Protein AF-A0A357HYA2-F1 (afdb_monomer)

Secondary structure (DSSP, 8-state):
--HHHHHHHHHHHHHHHHTTHHHHHHHHHH-TTTTTTHHHHHHHHHHHHHHHHHHTTSTT-----GGGHHHHHHHHHHHHHHHHTT-HHHHHHHHHHHHHHHHHHHH-HHHHHHHHHHHHHHHHT-TTHHHHHHHHT--TTT--HHHHHHHHHHHHHHHHHHHHHS-----HHHHHHHHHHHHHHHHHHHHHHHHHHS--------PPP-----

pLDDT: mean 84.56, std 14.24, range [42.16, 97.62]

Mean predicted aligned error: 8.67 Å

Radius of gyration: 22.54 Å; Cα contacts (8 Å, |Δi|>4): 196; chains: 1; bounding box: 52×61×76 Å

Nearest PDB structures (foldseek):
  7aue-assembly1_R  TM=2.824E-01  e=5.077E+00  Homo sapiens

Solvent-accessible surface area (backbone atoms only — not comparable to full-atom values): 11661 Å² total; per-residue (Å²): 127,62,70,67,59,51,53,52,47,43,55,58,22,37,44,60,31,57,74,41,46,69,59,49,53,50,40,33,73,74,33,89,70,29,46,66,27,61,55,30,43,49,50,25,67,58,46,46,61,55,51,47,63,61,55,66,70,46,92,74,61,65,56,70,33,71,77,38,50,76,52,30,53,56,22,53,53,50,26,56,52,21,59,76,69,65,38,62,53,55,26,42,55,22,11,50,46,27,26,51,28,39,45,17,28,60,39,14,48,56,51,34,60,58,44,41,34,44,55,48,28,40,59,64,30,41,57,62,49,38,52,51,46,38,60,74,68,68,40,101,82,77,61,61,30,63,57,54,48,50,51,52,45,50,53,29,50,51,50,38,49,44,52,69,74,46,81,76,86,57,57,52,66,57,54,53,49,54,50,52,52,52,51,51,51,52,50,52,53,52,53,53,53,59,54,65,69,66,58,77,81,83,77,78,81,77,71,82,73,83,83,75,91,126

Sequence (214 aa):
MPRYLRFTLLFIGFIPFGAKLPYMYRAWRDSPQDRFDWIFVTLFAILFPLVWIKTRKREEVATVDYTVLIVLIPSLLVYAAAMHMAINALQIICGICTAFSVFWLIYGGQNAYRVLPTFGLLFLGVTSTTYWVNYYVGDPGMMSGHIIKFAAALILLAWQTINILWEKKVQTRSLLYSGAVLLAMLYIWQSEESSSEQGAPMVLSLTPGKVGTY

Foldseek 3Di:
DDPVVLVVLLVVLLVLLVVCVVVLVCCLVPPPQLVCLVVLVVLLVVVVVVLCVLLVPPPQFDAQDCVLCVQQVVLVVQLVVCVVVVPSLSSNVSSLSSSLSSNCRRGNQQSSQLCVLSSVSSNLSRPCPQVVQVVVVPDPPPDRSVVVSVVSNVVSVVVNVCVSVPVDGDDSVNVVVVVVVVVVVVVVVVVVVVVVVPDDDPPPPPDPPPPDDD

Structure (mmCIF, N/CA/C/O backbone):
data_AF-A0A357HYA2-F1
#
_entry.id   AF-A0A357HYA2-F1
#
loop_
_atom_site.group_PDB
_atom_site.id
_atom_site.type_symbol
_atom_site.label_atom_id
_atom_site.label_alt_id
_atom_site.label_comp_id
_atom_site.label_asym_id
_atom_site.label_entity_id
_atom_site.label_seq_id
_atom_site.pdbx_PDB_ins_code
_atom_site.Cartn_x
_atom_site.Cartn_y
_atom_site.Cartn_z
_atom_site.occupancy
_atom_site.B_iso_or_equiv
_atom_site.auth_seq_id
_atom_site.auth_comp_id
_atom_site.auth_asym_id
_atom_site.auth_atom_id
_atom_site.pdbx_PDB_model_num
ATOM 1 N N . MET A 1 1 ? -21.738 -2.992 13.003 1.00 77.00 1 MET A N 1
ATOM 2 C CA . MET A 1 1 ? -21.651 -3.915 11.847 1.00 77.00 1 MET A CA 1
ATOM 3 C C . MET A 1 1 ? -21.326 -5.325 12.337 1.00 77.00 1 MET A C 1
ATOM 5 O O . MET A 1 1 ? -20.385 -5.448 13.120 1.00 77.00 1 MET A O 1
ATOM 9 N N . PRO A 1 2 ? -22.074 -6.364 11.920 1.00 83.94 2 PRO A N 1
ATOM 10 C CA . PRO A 1 2 ? -21.793 -7.756 12.286 1.00 83.94 2 PRO A CA 1
ATOM 11 C C . PRO A 1 2 ? -20.390 -8.212 11.858 1.00 83.94 2 PRO A C 1
ATOM 13 O O . PRO A 1 2 ? -19.880 -7.763 10.833 1.00 83.94 2 PRO A O 1
ATOM 16 N N . ARG A 1 3 ? -19.764 -9.125 12.618 1.00 82.69 3 ARG A N 1
ATOM 17 C CA . ARG A 1 3 ? -18.385 -9.586 12.348 1.00 82.69 3 ARG A CA 1
ATOM 18 C C . ARG A 1 3 ? -18.233 -10.231 10.969 1.00 82.69 3 ARG A C 1
ATOM 20 O O . ARG A 1 3 ? -17.279 -9.904 10.278 1.00 82.69 3 ARG A O 1
ATOM 27 N N . TYR A 1 4 ? -19.164 -11.094 10.561 1.00 87.25 4 TYR A N 1
ATOM 28 C CA . TYR A 1 4 ? -19.102 -11.768 9.258 1.00 87.25 4 TYR A CA 1
ATOM 29 C C . TYR A 1 4 ? -19.085 -10.760 8.099 1.00 87.25 4 TYR A C 1
ATOM 31 O O . TYR A 1 4 ? -18.254 -10.872 7.208 1.00 87.25 4 TYR A O 1
ATOM 39 N N . LEU A 1 5 ? -19.908 -9.708 8.174 1.00 87.81 5 LEU A N 1
ATOM 40 C CA . LEU A 1 5 ? -19.993 -8.686 7.134 1.00 87.81 5 LEU A CA 1
ATOM 41 C C . LEU A 1 5 ? -18.684 -7.895 7.000 1.00 87.81 5 LEU A C 1
ATOM 43 O O . LEU A 1 5 ? -18.271 -7.568 5.893 1.00 87.81 5 LEU A O 1
ATOM 47 N N . ARG A 1 6 ? -17.990 -7.647 8.119 1.00 88.31 6 ARG A N 1
ATOM 48 C CA . ARG A 1 6 ? -16.651 -7.035 8.116 1.00 88.31 6 ARG A CA 1
ATOM 49 C C . ARG A 1 6 ? -15.638 -7.894 7.358 1.00 88.31 6 ARG A C 1
ATOM 51 O O . ARG A 1 6 ? -14.873 -7.369 6.560 1.00 88.31 6 ARG A O 1
ATOM 58 N N . PHE A 1 7 ? -15.649 -9.206 7.582 1.00 88.50 7 PHE A N 1
ATOM 59 C CA . PHE A 1 7 ? -14.771 -10.133 6.867 1.00 88.50 7 PHE A CA 1
ATOM 60 C C . PHE A 1 7 ? -15.089 -10.201 5.378 1.00 88.50 7 PHE A C 1
ATOM 62 O O . PHE A 1 7 ? -14.173 -10.137 4.562 1.00 88.50 7 PHE A O 1
ATOM 69 N N . THR A 1 8 ? -16.374 -10.279 5.028 1.00 92.88 8 THR A N 1
ATOM 70 C CA . THR A 1 8 ? -16.823 -10.281 3.635 1.00 92.88 8 THR A CA 1
ATOM 71 C C . THR A 1 8 ? -16.374 -9.015 2.918 1.00 92.88 8 THR A C 1
ATOM 73 O O . THR A 1 8 ? -15.776 -9.102 1.852 1.00 92.88 8 THR A O 1
ATOM 76 N N . LEU A 1 9 ? -16.592 -7.843 3.521 1.00 92.88 9 LEU A N 1
ATOM 77 C CA . LEU A 1 9 ? -16.148 -6.581 2.939 1.00 92.88 9 LEU A CA 1
ATOM 78 C C . LEU A 1 9 ? -14.630 -6.524 2.811 1.00 92.88 9 LEU A C 1
ATOM 80 O O . LEU A 1 9 ? -14.147 -6.175 1.743 1.00 92.88 9 LEU A O 1
ATOM 84 N N . LEU A 1 10 ? -13.878 -6.913 3.846 1.00 91.62 10 LEU A N 1
ATOM 85 C CA . LEU A 1 10 ? -12.418 -6.932 3.778 1.00 91.62 10 LEU A CA 1
ATOM 86 C C . LEU A 1 10 ? -11.929 -7.811 2.619 1.00 91.62 10 LEU A C 1
ATOM 88 O O . LEU A 1 10 ? -11.086 -7.370 1.846 1.00 91.62 10 LEU A O 1
ATOM 92 N N . PHE A 1 11 ? -12.499 -9.009 2.455 1.00 93.94 11 PHE A N 1
ATOM 93 C CA . PHE A 1 11 ? -12.180 -9.894 1.336 1.00 93.94 11 PHE A CA 1
ATOM 94 C C . PHE A 1 11 ? -12.506 -9.242 -0.013 1.00 93.94 11 PHE A C 1
ATOM 96 O O . PHE A 1 11 ? -11.649 -9.217 -0.894 1.00 93.94 11 PHE A O 1
ATOM 103 N N . ILE A 1 12 ? -13.695 -8.640 -0.147 1.00 95.38 12 ILE A N 1
ATOM 104 C CA . ILE A 1 12 ? -14.101 -7.894 -1.348 1.00 95.38 12 ILE A CA 1
ATOM 105 C C . ILE A 1 12 ? -13.116 -6.760 -1.653 1.00 95.38 12 ILE A C 1
ATOM 107 O O . ILE A 1 12 ? -12.723 -6.583 -2.803 1.00 95.38 12 ILE A O 1
ATOM 111 N N . GLY A 1 13 ? -12.661 -6.031 -0.633 1.00 94.38 13 GLY A N 1
ATOM 112 C CA . GLY A 1 13 ? -11.698 -4.941 -0.779 1.00 94.38 13 GLY A CA 1
ATOM 113 C C . GLY A 1 13 ? -10.352 -5.384 -1.355 1.00 94.38 13 GLY A C 1
ATOM 114 O O . GLY A 1 13 ? -9.715 -4.605 -2.058 1.00 94.38 13 GLY A O 1
ATOM 115 N N . PHE A 1 14 ? -9.938 -6.632 -1.116 1.00 96.38 14 PHE A N 1
ATOM 116 C CA . PHE A 1 14 ? -8.712 -7.199 -1.685 1.00 96.38 14 PHE A CA 1
ATOM 117 C C . PHE A 1 14 ? -8.891 -7.800 -3.085 1.00 96.38 14 PHE A C 1
ATOM 119 O O . PHE A 1 14 ? -7.880 -8.065 -3.735 1.00 96.38 14 PHE A O 1
ATOM 126 N N . ILE A 1 15 ? -10.118 -7.988 -3.591 1.00 96.69 15 ILE A N 1
ATOM 127 C CA . ILE A 1 15 ? -10.359 -8.571 -4.926 1.00 96.69 15 ILE A CA 1
ATOM 128 C C . ILE A 1 15 ? -9.612 -7.811 -6.038 1.00 96.69 15 ILE A C 1
ATOM 130 O O . ILE A 1 15 ? -8.917 -8.471 -6.816 1.00 96.69 15 ILE A O 1
ATOM 134 N N . PRO A 1 16 ? -9.666 -6.463 -6.124 1.00 96.00 16 PRO A N 1
ATOM 135 C CA . PRO A 1 16 ? -9.003 -5.734 -7.207 1.00 96.00 16 PRO A CA 1
ATOM 136 C C . PRO A 1 16 ? -7.478 -5.925 -7.227 1.00 96.00 16 PRO A C 1
ATOM 138 O O . PRO A 1 16 ? -6.880 -6.017 -8.301 1.00 96.00 16 PRO A O 1
ATOM 141 N N . PHE A 1 17 ? -6.854 -6.023 -6.047 1.00 96.56 17 PHE A N 1
ATOM 142 C CA . PHE A 1 17 ? -5.430 -6.339 -5.904 1.00 96.56 17 PHE A CA 1
ATOM 143 C C . PHE A 1 17 ? -5.147 -7.812 -6.236 1.00 96.56 17 PHE A C 1
ATOM 145 O O . PHE A 1 17 ? -4.250 -8.115 -7.021 1.00 96.56 17 PHE A O 1
ATOM 152 N N . GLY A 1 18 ? -5.955 -8.732 -5.698 1.00 95.94 18 GLY A N 1
ATOM 153 C CA . GLY A 1 18 ? -5.837 -10.173 -5.925 1.00 95.94 18 GLY A CA 1
ATOM 154 C C . GLY A 1 18 ? -5.908 -10.553 -7.405 1.00 95.94 18 GLY A C 1
ATOM 155 O O . GLY A 1 18 ? -5.131 -11.390 -7.862 1.00 95.94 18 GLY A O 1
ATOM 156 N N . ALA A 1 19 ? -6.751 -9.868 -8.182 1.00 95.81 19 ALA A N 1
ATOM 157 C CA . ALA A 1 19 ? -6.859 -10.046 -9.630 1.00 95.81 19 ALA A CA 1
ATOM 158 C C . ALA A 1 19 ? -5.546 -9.757 -10.389 1.00 95.81 19 ALA A C 1
ATOM 160 O O . ALA A 1 19 ? -5.357 -10.247 -11.503 1.00 95.81 19 ALA A O 1
ATOM 161 N N . LYS A 1 20 ? -4.621 -8.987 -9.799 1.00 95.88 20 LYS A N 1
ATOM 162 C CA . LYS A 1 20 ? -3.316 -8.651 -10.390 1.00 95.88 20 LYS A CA 1
ATOM 163 C C . LYS A 1 20 ? -2.152 -9.492 -9.892 1.00 95.88 20 LYS A C 1
ATOM 165 O O . LYS A 1 20 ? -1.089 -9.433 -10.507 1.00 95.88 20 LYS A O 1
ATOM 170 N N . LEU A 1 21 ? -2.348 -10.346 -8.890 1.00 94.50 21 LEU A N 1
ATOM 171 C CA . LEU A 1 21 ? -1.298 -11.252 -8.418 1.00 94.50 21 LEU A CA 1
ATOM 172 C C . LEU A 1 21 ? -0.705 -12.147 -9.522 1.00 94.50 21 LEU A C 1
ATOM 174 O O . LEU A 1 21 ? 0.517 -12.274 -9.547 1.00 94.50 21 LEU A O 1
ATOM 178 N N . PRO A 1 22 ? -1.475 -12.711 -10.480 1.00 95.50 22 PRO A N 1
ATOM 179 C CA . PRO A 1 22 ? -0.886 -13.504 -11.563 1.00 95.50 22 PRO A CA 1
ATOM 180 C C . PRO A 1 22 ? 0.062 -12.696 -12.457 1.00 95.50 22 PRO A C 1
ATOM 182 O O . PRO A 1 22 ? 1.093 -13.206 -12.891 1.00 95.50 22 PRO A O 1
ATOM 185 N N . TYR A 1 23 ? -0.274 -11.429 -12.718 1.00 94.25 23 TYR A N 1
ATOM 186 C CA . TYR A 1 23 ? 0.589 -10.512 -13.458 1.00 94.25 23 TYR A CA 1
ATOM 187 C C . TYR A 1 23 ? 1.853 -10.181 -12.655 1.00 94.25 23 TYR A C 1
ATOM 189 O O . TYR A 1 23 ? 2.955 -10.294 -13.187 1.00 94.25 23 TYR A O 1
ATOM 197 N N . MET A 1 24 ? 1.704 -9.848 -11.368 1.00 95.31 24 MET A N 1
ATOM 198 C CA . MET A 1 24 ? 2.836 -9.549 -10.487 1.00 95.31 24 MET A CA 1
ATOM 199 C C . MET A 1 24 ? 3.788 -10.740 -10.371 1.00 95.31 24 MET A C 1
ATOM 201 O O . MET A 1 24 ? 4.994 -10.571 -10.488 1.00 95.31 24 MET A O 1
ATOM 205 N N . TYR A 1 25 ? 3.252 -11.954 -10.233 1.00 95.00 25 TYR A N 1
ATOM 206 C CA . TYR A 1 25 ? 4.046 -13.177 -10.172 1.00 95.00 25 TYR A CA 1
ATOM 207 C C . TYR A 1 25 ? 4.887 -13.400 -11.434 1.00 95.00 25 TYR A C 1
ATOM 209 O O . TYR A 1 25 ? 6.070 -13.724 -11.331 1.00 95.00 25 TYR A O 1
ATOM 217 N N . ARG A 1 26 ? 4.308 -13.184 -12.625 1.00 93.88 26 ARG A N 1
ATOM 218 C CA . ARG A 1 26 ? 5.065 -13.232 -13.888 1.00 93.88 26 ARG A CA 1
ATOM 219 C C . ARG A 1 26 ? 6.154 -12.164 -13.916 1.00 93.88 26 ARG A C 1
ATOM 221 O O . ARG A 1 26 ? 7.299 -12.481 -14.207 1.00 93.88 26 ARG A O 1
ATOM 228 N N . ALA A 1 27 ? 5.831 -10.932 -13.525 1.00 91.62 27 ALA A N 1
ATOM 229 C CA . ALA A 1 27 ? 6.813 -9.854 -13.457 1.00 91.62 27 ALA A CA 1
ATOM 230 C C . ALA A 1 27 ? 7.975 -10.190 -12.505 1.00 91.62 27 ALA A C 1
ATOM 232 O O . ALA A 1 27 ? 9.127 -10.011 -12.873 1.00 91.62 27 ALA A O 1
ATOM 233 N N . TRP A 1 28 ? 7.717 -10.757 -11.325 1.00 92.12 28 TRP A N 1
AT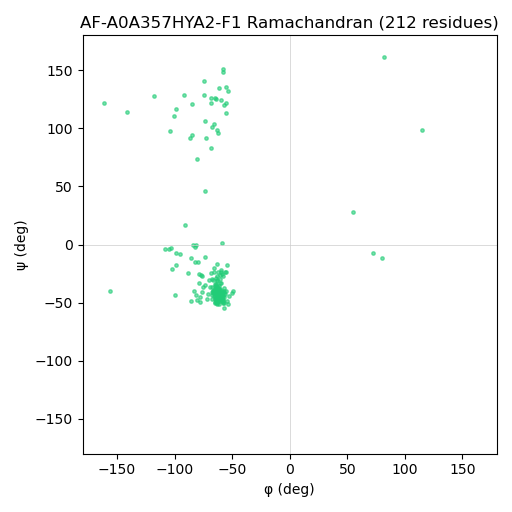OM 234 C CA . TRP A 1 28 ? 8.782 -11.146 -10.391 1.00 92.12 28 TRP A CA 1
ATOM 235 C C . TRP A 1 28 ? 9.696 -12.250 -10.928 1.00 92.12 28 TRP A C 1
ATOM 237 O O . TRP A 1 28 ? 10.861 -12.323 -10.545 1.00 92.12 28 TRP A O 1
ATOM 247 N N . ARG A 1 29 ? 9.176 -13.121 -11.795 1.00 92.69 29 ARG A N 1
ATOM 248 C CA . ARG A 1 29 ? 9.959 -14.190 -12.416 1.00 92.69 29 ARG A CA 1
ATOM 249 C C . ARG A 1 29 ? 10.773 -13.686 -13.605 1.00 92.69 29 ARG A C 1
ATOM 251 O O . ARG A 1 29 ? 11.937 -14.054 -13.741 1.00 92.69 29 ARG A O 1
ATOM 258 N N . ASP A 1 30 ? 10.152 -12.868 -14.446 1.00 91.06 30 ASP A N 1
ATOM 259 C CA . ASP A 1 30 ? 10.656 -12.571 -15.786 1.00 91.06 30 ASP A CA 1
ATOM 260 C C . ASP A 1 30 ? 11.341 -11.190 -15.875 1.00 91.06 30 ASP A C 1
ATOM 262 O O . ASP A 1 30 ? 12.165 -10.975 -16.762 1.00 91.06 30 ASP A O 1
ATOM 266 N N . SER A 1 31 ? 11.056 -10.254 -14.955 1.00 85.44 31 SER A N 1
ATOM 267 C CA . SER A 1 31 ? 11.640 -8.902 -14.923 1.00 85.44 31 SER A CA 1
ATOM 268 C C . SER A 1 31 ? 12.804 -8.810 -13.926 1.00 85.44 31 SER A C 1
ATOM 270 O O . SER A 1 31 ? 12.589 -8.887 -12.710 1.00 85.44 31 SER A O 1
ATOM 272 N N . PRO A 1 32 ? 14.045 -8.537 -14.382 1.00 83.88 32 PRO A N 1
ATOM 273 C CA . PRO A 1 32 ? 15.188 -8.335 -13.492 1.00 83.88 32 PRO A CA 1
ATOM 274 C C . PRO A 1 32 ? 15.018 -7.173 -12.506 1.00 83.88 32 PRO A C 1
ATOM 276 O O . PRO A 1 32 ? 15.691 -7.160 -11.475 1.00 83.88 32 PRO A O 1
ATOM 279 N N . GLN A 1 33 ? 14.164 -6.197 -12.814 1.00 83.50 33 GLN A N 1
ATOM 280 C CA . GLN A 1 33 ? 13.959 -5.011 -11.978 1.00 83.50 33 GLN A CA 1
ATOM 281 C C . GLN A 1 33 ? 12.879 -5.211 -10.911 1.00 83.50 33 GLN A C 1
ATOM 283 O O . GLN A 1 33 ? 12.922 -4.566 -9.868 1.00 83.50 33 GLN A O 1
ATOM 288 N N . ASP A 1 34 ? 11.939 -6.129 -11.134 1.00 86.56 34 ASP A N 1
ATOM 289 C CA . ASP A 1 34 ? 10.845 -6.400 -10.193 1.00 86.56 34 ASP A CA 1
ATOM 290 C C . ASP A 1 34 ? 11.082 -7.686 -9.387 1.00 86.56 34 ASP A C 1
ATOM 292 O O . ASP A 1 34 ? 10.306 -8.021 -8.495 1.00 86.56 34 ASP A O 1
ATOM 296 N N . ARG A 1 35 ? 12.178 -8.409 -9.658 1.00 86.62 35 ARG A N 1
ATOM 297 C CA . ARG A 1 35 ? 12.459 -9.742 -9.096 1.00 86.62 35 ARG A CA 1
ATOM 298 C C . ARG A 1 35 ? 12.441 -9.837 -7.571 1.00 86.62 35 ARG A C 1
ATOM 300 O O . ARG A 1 35 ? 12.301 -10.929 -7.036 1.00 86.62 35 ARG A O 1
ATOM 307 N N . PHE A 1 36 ? 12.652 -8.724 -6.870 1.00 90.31 36 PHE A N 1
ATOM 308 C CA . PHE A 1 36 ? 12.699 -8.669 -5.405 1.00 90.31 36 PHE A CA 1
ATOM 309 C C . PHE A 1 36 ? 11.436 -8.059 -4.786 1.00 90.31 36 PHE A C 1
ATOM 311 O O . PHE A 1 36 ? 11.291 -8.066 -3.566 1.00 90.31 36 PHE A O 1
ATOM 318 N N . ASP A 1 37 ? 10.490 -7.583 -5.597 1.00 91.62 37 ASP A N 1
ATOM 319 C CA . ASP A 1 37 ? 9.298 -6.885 -5.105 1.00 91.62 37 ASP A CA 1
ATOM 320 C C . ASP A 1 37 ? 8.346 -7.818 -4.335 1.00 91.62 37 ASP A C 1
ATOM 322 O O . ASP A 1 37 ? 7.622 -7.375 -3.438 1.00 91.62 37 ASP A O 1
ATOM 326 N N . TRP A 1 38 ? 8.402 -9.130 -4.604 1.00 93.69 38 TRP A N 1
ATOM 327 C CA . TRP A 1 38 ? 7.655 -10.152 -3.859 1.00 93.69 38 TRP A CA 1
ATOM 328 C C . TRP A 1 38 ? 7.990 -10.170 -2.361 1.00 93.69 38 TRP A C 1
ATOM 330 O O . TRP A 1 38 ? 7.145 -10.570 -1.553 1.00 93.69 38 TRP A O 1
ATOM 340 N N . ILE A 1 39 ? 9.188 -9.715 -1.965 1.00 95.44 39 ILE A N 1
ATOM 341 C CA . ILE A 1 39 ? 9.601 -9.638 -0.557 1.00 95.44 39 ILE A CA 1
ATOM 342 C C . ILE A 1 39 ? 8.668 -8.691 0.199 1.00 95.44 39 ILE A C 1
ATOM 344 O O . ILE A 1 39 ? 8.197 -9.031 1.283 1.00 95.44 39 ILE A O 1
ATOM 348 N N . PHE A 1 40 ? 8.329 -7.538 -0.382 1.00 96.25 40 PHE A N 1
ATOM 349 C CA . PHE A 1 40 ? 7.454 -6.563 0.269 1.00 96.25 40 PHE A CA 1
ATOM 350 C C . PHE A 1 40 ? 6.009 -7.060 0.376 1.00 96.25 40 PHE A C 1
ATOM 352 O O . PHE A 1 40 ? 5.364 -6.868 1.408 1.00 96.25 40 PHE A O 1
ATOM 359 N N . VAL A 1 41 ? 5.523 -7.782 -0.640 1.00 95.38 41 VAL A N 1
ATOM 360 C CA . VAL A 1 41 ? 4.207 -8.442 -0.592 1.00 95.38 41 VAL A CA 1
ATOM 361 C C . VAL A 1 41 ? 4.178 -9.537 0.477 1.00 95.38 41 VAL A C 1
ATOM 363 O O . VAL A 1 41 ? 3.202 -9.661 1.216 1.00 95.38 41 VAL A O 1
ATOM 366 N N . THR A 1 42 ? 5.264 -10.297 0.615 1.00 96.00 42 THR A N 1
ATOM 367 C CA . THR A 1 42 ? 5.394 -11.342 1.642 1.00 96.00 42 THR A CA 1
ATOM 368 C C . THR A 1 42 ? 5.448 -10.739 3.043 1.00 96.00 42 THR A C 1
ATOM 370 O O . THR A 1 42 ? 4.744 -11.197 3.943 1.00 96.00 42 THR A O 1
ATOM 373 N N . LEU A 1 43 ? 6.217 -9.660 3.228 1.00 96.06 43 LEU A N 1
ATOM 374 C CA . LEU A 1 43 ? 6.251 -8.905 4.480 1.00 96.06 43 LEU A CA 1
ATOM 375 C C . LEU A 1 43 ? 4.864 -8.373 4.846 1.00 96.06 43 LEU A C 1
ATOM 377 O O . LEU A 1 43 ? 4.448 -8.521 5.993 1.00 96.06 43 LEU A O 1
ATOM 381 N N . PHE A 1 44 ? 4.117 -7.822 3.884 1.00 96.81 44 PHE A N 1
ATOM 382 C CA . PHE A 1 44 ? 2.724 -7.429 4.097 1.00 96.81 44 PHE A CA 1
ATOM 383 C C . PHE A 1 44 ? 1.861 -8.617 4.546 1.00 96.81 44 PHE A C 1
ATOM 385 O O . PHE A 1 44 ? 1.159 -8.509 5.550 1.00 96.81 44 PHE A O 1
ATOM 392 N N . ALA A 1 45 ? 1.935 -9.754 3.848 1.00 95.50 45 ALA A N 1
ATOM 393 C CA . ALA A 1 45 ? 1.124 -10.935 4.146 1.00 95.50 45 ALA A CA 1
ATOM 394 C C . ALA A 1 45 ? 1.362 -11.482 5.565 1.00 95.50 45 ALA A C 1
ATOM 396 O O . ALA A 1 45 ? 0.426 -11.965 6.201 1.00 95.50 45 ALA A O 1
ATOM 397 N N . ILE A 1 46 ? 2.591 -11.369 6.078 1.00 95.56 46 ILE A N 1
ATOM 398 C CA . ILE A 1 46 ? 2.952 -11.784 7.440 1.00 95.56 46 ILE A CA 1
ATOM 399 C C . ILE A 1 46 ? 2.557 -10.717 8.469 1.00 95.56 46 ILE A C 1
ATOM 401 O O . ILE A 1 46 ? 1.955 -11.028 9.498 1.00 95.56 46 ILE A O 1
ATOM 405 N N . LEU A 1 47 ? 2.889 -9.448 8.215 1.00 94.69 47 LEU A N 1
ATOM 406 C CA . LEU A 1 47 ? 2.710 -8.372 9.189 1.00 94.69 47 LEU A CA 1
ATOM 407 C C . LEU A 1 47 ? 1.254 -7.944 9.330 1.00 94.69 47 LEU A C 1
ATOM 409 O O . LEU A 1 47 ? 0.823 -7.656 10.445 1.00 94.69 47 LEU A O 1
ATOM 413 N N . PHE A 1 48 ? 0.474 -7.931 8.249 1.00 94.50 48 PHE A N 1
ATOM 414 C CA . PHE A 1 48 ? -0.906 -7.456 8.290 1.00 94.50 48 PHE A CA 1
ATOM 415 C C . PHE A 1 48 ? -1.769 -8.232 9.301 1.00 94.50 48 PHE A C 1
ATOM 417 O O . PHE A 1 48 ? -2.356 -7.581 10.169 1.00 94.50 48 PHE A O 1
ATOM 424 N N . PRO A 1 49 ? -1.797 -9.583 9.312 1.00 92.44 49 PRO A N 1
ATOM 425 C CA . PRO A 1 49 ? -2.509 -10.339 10.341 1.00 92.44 49 PRO A CA 1
ATOM 426 C C . PRO A 1 49 ? -2.007 -10.054 11.762 1.00 92.44 49 PRO A C 1
ATOM 428 O O . PRO A 1 49 ? -2.818 -9.891 12.674 1.00 92.44 49 PRO A O 1
ATOM 431 N N . LEU A 1 50 ? -0.687 -9.956 11.960 1.00 91.50 50 LEU A N 1
ATOM 432 C CA . LEU A 1 50 ? -0.079 -9.719 13.275 1.00 91.50 50 LEU A CA 1
ATOM 433 C C . LEU A 1 50 ? -0.456 -8.344 13.835 1.00 91.50 50 LEU A C 1
ATOM 435 O O . LEU A 1 50 ? -0.928 -8.230 14.972 1.00 91.50 50 LEU A O 1
ATOM 439 N N . VAL A 1 51 ? -0.296 -7.300 13.019 1.00 90.19 51 VAL A N 1
ATOM 440 C CA . VAL A 1 51 ? -0.667 -5.928 13.371 1.00 90.19 51 VAL A CA 1
ATOM 441 C C . VAL A 1 51 ? -2.169 -5.857 13.611 1.00 90.19 51 VAL A C 1
ATOM 443 O O . VAL A 1 51 ? -2.590 -5.327 14.635 1.00 90.19 51 VAL A O 1
ATOM 446 N N . TRP A 1 52 ? -2.982 -6.445 12.733 1.00 88.06 52 TRP A N 1
ATOM 447 C CA . TRP A 1 52 ? -4.436 -6.441 12.863 1.00 88.06 52 TRP A CA 1
ATOM 448 C C . TRP A 1 52 ? -4.924 -7.134 14.145 1.00 88.06 52 TRP A C 1
ATOM 450 O O . TRP A 1 52 ? -5.788 -6.597 14.840 1.00 88.06 52 TRP A O 1
ATOM 460 N N . ILE A 1 53 ? -4.349 -8.279 14.532 1.00 86.75 53 ILE A N 1
ATOM 461 C CA . ILE A 1 53 ? -4.680 -8.962 15.798 1.00 86.75 53 ILE A CA 1
ATOM 462 C C . ILE A 1 53 ? -4.359 -8.082 17.011 1.00 86.75 53 ILE A C 1
ATOM 464 O O . ILE A 1 53 ? -5.111 -8.094 17.992 1.00 86.75 53 ILE A O 1
ATOM 468 N N . LYS A 1 54 ? -3.264 -7.317 16.958 1.00 83.56 54 LYS A N 1
ATOM 469 C CA . LYS A 1 54 ? -2.854 -6.429 18.051 1.00 83.56 54 LYS A CA 1
ATOM 470 C C . LYS A 1 54 ? -3.704 -5.159 18.112 1.00 83.56 54 LYS A C 1
ATOM 472 O O . LYS A 1 54 ? -4.092 -4.736 19.197 1.00 83.56 54 LYS A O 1
ATOM 477 N N . THR A 1 55 ? -4.034 -4.567 16.967 1.00 78.56 55 THR A N 1
ATOM 478 C CA . THR A 1 55 ? -4.786 -3.306 16.899 1.00 78.56 55 THR A CA 1
ATOM 479 C C . THR A 1 55 ? -6.283 -3.500 17.117 1.00 78.56 55 THR A C 1
ATOM 481 O O . THR A 1 55 ? -6.896 -2.662 17.772 1.00 78.56 55 THR A O 1
ATOM 484 N N . ARG A 1 56 ? -6.868 -4.633 16.693 1.00 73.88 56 ARG A N 1
ATOM 485 C CA . ARG A 1 56 ? -8.309 -4.914 16.864 1.00 73.88 56 ARG A CA 1
ATOM 486 C C . ARG A 1 56 ? -8.763 -5.076 18.319 1.00 73.88 56 ARG A C 1
ATOM 488 O O . ARG A 1 56 ? -9.960 -5.049 18.579 1.00 73.88 56 ARG A O 1
ATOM 495 N N . LYS A 1 57 ? -7.837 -5.358 19.243 1.00 66.00 57 LYS A N 1
ATOM 496 C CA . LYS A 1 57 ? -8.134 -5.537 20.676 1.00 66.00 57 LYS A CA 1
ATOM 497 C C . LYS A 1 57 ? -8.237 -4.208 21.426 1.00 66.00 57 LYS A C 1
ATOM 499 O O . LYS A 1 57 ? -8.728 -4.197 22.546 1.00 66.00 57 LYS A O 1
ATOM 504 N N . ARG A 1 58 ? -7.762 -3.109 20.832 1.00 64.44 58 ARG A N 1
ATOM 505 C CA . ARG A 1 58 ? -7.845 -1.774 21.428 1.00 64.44 58 ARG A CA 1
ATOM 506 C C . ARG A 1 58 ? -9.301 -1.302 21.313 1.00 64.44 58 ARG A C 1
ATOM 508 O O . ARG A 1 58 ? -9.867 -1.367 20.228 1.00 64.44 58 ARG A O 1
ATOM 515 N N . GLU A 1 59 ? -9.899 -0.861 22.418 1.00 51.75 59 GLU A N 1
ATOM 516 C CA . GLU A 1 59 ? -11.346 -0.622 22.632 1.00 51.75 59 GLU A CA 1
ATOM 517 C C . GLU A 1 59 ? -12.028 0.392 21.680 1.00 51.75 59 GLU A C 1
ATOM 519 O O . GLU A 1 59 ? -13.230 0.615 21.754 1.00 51.75 59 GLU A O 1
ATOM 524 N N . GLU A 1 60 ? -11.301 0.961 20.719 1.00 54.62 60 GLU A N 1
ATOM 525 C CA . GLU A 1 60 ? -11.787 1.931 19.727 1.00 54.62 60 GLU A CA 1
ATOM 526 C C . GLU A 1 60 ? -12.289 1.268 18.423 1.00 54.62 60 GLU A C 1
ATOM 528 O O . GLU A 1 60 ? -12.429 1.920 17.389 1.00 54.62 60 GLU A O 1
ATOM 533 N N . VAL A 1 61 ? -12.558 -0.043 18.428 1.00 58.56 61 VAL A N 1
ATOM 534 C CA . VAL A 1 61 ? -13.164 -0.743 17.283 1.00 58.56 61 VAL A CA 1
ATOM 535 C C . VAL A 1 61 ? -14.682 -0.645 17.368 1.00 58.56 61 VAL A C 1
ATOM 537 O O . VAL A 1 61 ? -15.318 -1.543 17.918 1.00 58.56 61 VAL A O 1
ATOM 540 N N . ALA A 1 62 ? -15.309 0.368 16.764 1.00 55.69 62 ALA A N 1
ATOM 541 C CA . ALA A 1 62 ? -16.766 0.290 16.612 1.00 55.69 62 ALA A CA 1
ATOM 542 C C . ALA A 1 62 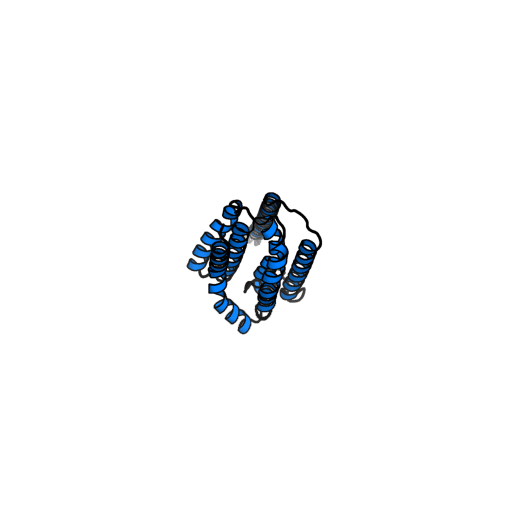? -17.402 1.101 15.487 1.00 55.69 62 ALA A C 1
ATOM 544 O O . ALA A 1 62 ? -18.324 0.574 14.858 1.00 55.69 62 ALA A O 1
ATOM 545 N N . THR A 1 63 ? -16.970 2.329 15.216 1.00 71.50 63 THR A N 1
ATOM 546 C CA . THR A 1 63 ? -17.729 3.200 14.313 1.00 71.50 63 THR A CA 1
ATOM 547 C C . THR A 1 63 ? -17.258 3.057 12.872 1.00 71.50 63 THR A C 1
ATOM 549 O O . THR A 1 63 ? -16.067 3.101 12.574 1.00 71.50 63 THR A O 1
ATOM 552 N N . VAL A 1 64 ? -18.222 2.832 11.978 1.00 84.50 64 VAL A N 1
ATOM 553 C CA . VAL A 1 64 ? -17.986 2.883 10.534 1.00 84.50 64 VAL A CA 1
ATOM 554 C C . VAL A 1 64 ? -17.589 4.314 10.189 1.00 84.50 64 VAL A C 1
ATOM 556 O O . VAL A 1 64 ? -18.310 5.247 10.542 1.00 84.50 64 VAL A O 1
ATOM 559 N N . ASP A 1 65 ? -16.445 4.483 9.534 1.00 88.50 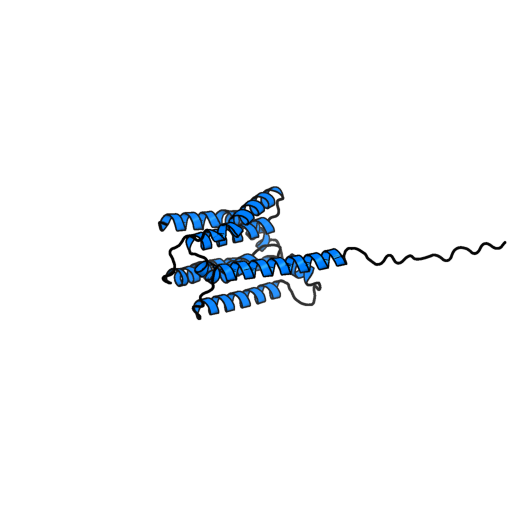65 ASP A N 1
ATOM 560 C CA . ASP A 1 65 ? -15.900 5.802 9.213 1.00 88.50 65 ASP A CA 1
ATOM 561 C C . ASP A 1 65 ? -16.124 6.123 7.733 1.00 88.50 65 ASP A C 1
ATOM 563 O O . ASP A 1 65 ? -15.367 5.692 6.866 1.00 88.50 65 ASP A O 1
ATOM 567 N N . TYR A 1 66 ? -17.179 6.885 7.441 1.00 90.44 66 TYR A N 1
ATOM 568 C CA . TYR A 1 66 ? -17.541 7.270 6.074 1.00 90.44 66 TYR A CA 1
ATOM 569 C C . TYR A 1 66 ? -16.616 8.324 5.465 1.00 90.44 66 TYR A C 1
ATOM 571 O O . TYR A 1 66 ? -16.675 8.549 4.257 1.00 90.44 66 TYR A O 1
ATOM 579 N N . THR A 1 67 ? -15.737 8.957 6.251 1.00 89.56 67 THR A N 1
ATOM 580 C CA . THR A 1 67 ? -14.785 9.931 5.692 1.00 89.56 67 THR A CA 1
ATOM 581 C C . THR A 1 67 ? -13.863 9.288 4.660 1.00 89.56 67 THR A C 1
ATOM 583 O O . THR A 1 67 ? -13.448 9.952 3.717 1.00 89.56 67 THR A O 1
ATOM 586 N N . VAL A 1 68 ? -13.635 7.974 4.760 1.00 91.50 68 VAL A N 1
ATOM 587 C CA . VAL A 1 68 ? -12.838 7.200 3.806 1.00 91.50 68 VAL A CA 1
ATOM 588 C C . VAL A 1 68 ? -13.415 7.166 2.389 1.00 91.50 68 VAL A C 1
ATOM 590 O O . VAL A 1 68 ? -12.690 6.849 1.449 1.00 91.50 68 VAL A O 1
ATOM 593 N N . LEU A 1 69 ? -14.692 7.513 2.188 1.00 93.56 69 LEU A N 1
ATOM 594 C CA . LEU A 1 69 ? -15.291 7.553 0.851 1.00 93.56 69 LEU A CA 1
ATOM 595 C C . LEU A 1 69 ? -14.538 8.496 -0.100 1.00 93.56 69 LEU A C 1
ATOM 597 O O . LEU A 1 69 ? -14.495 8.223 -1.299 1.00 93.56 69 LEU A O 1
ATOM 601 N N . ILE A 1 70 ? -13.871 9.528 0.437 1.00 92.38 70 ILE A N 1
ATOM 602 C CA . ILE A 1 70 ? -12.992 10.428 -0.326 1.00 92.38 70 ILE A CA 1
ATOM 603 C C . ILE A 1 70 ? -11.782 9.713 -0.945 1.00 92.38 70 ILE A C 1
ATOM 605 O O . ILE A 1 70 ? -11.243 10.184 -1.935 1.00 92.38 70 ILE A O 1
ATOM 609 N N . VAL A 1 71 ? -11.360 8.576 -0.388 1.00 92.75 71 VAL A N 1
ATOM 610 C CA . VAL A 1 71 ? -10.277 7.742 -0.929 1.00 92.75 71 VAL A CA 1
ATOM 611 C C . VAL A 1 71 ? -10.854 6.560 -1.706 1.00 92.75 71 VAL A C 1
ATOM 613 O O . VAL A 1 71 ? -10.404 6.268 -2.815 1.00 92.75 71 VAL A O 1
ATOM 616 N N . LEU A 1 72 ? -11.892 5.910 -1.166 1.00 95.75 72 LEU A N 1
ATOM 617 C CA . LEU A 1 72 ? -12.490 4.715 -1.759 1.00 95.75 72 LEU A CA 1
ATOM 618 C C . LEU A 1 72 ? -13.069 4.991 -3.150 1.00 95.75 72 LEU A C 1
ATOM 620 O O . LEU A 1 72 ? -12.739 4.273 -4.093 1.00 95.75 72 LEU A O 1
ATOM 624 N N . ILE A 1 73 ? -13.904 6.025 -3.294 1.00 96.44 73 ILE A N 1
ATOM 625 C CA . ILE A 1 73 ? -14.597 6.302 -4.560 1.00 96.44 73 ILE A CA 1
ATOM 626 C C . ILE A 1 73 ? -13.587 6.635 -5.669 1.00 96.44 73 ILE A C 1
ATOM 628 O O . ILE A 1 73 ? -13.622 5.955 -6.697 1.00 96.44 73 ILE A O 1
ATOM 632 N N . PRO A 1 74 ? -12.632 7.572 -5.484 1.00 96.19 74 PRO A N 1
ATOM 633 C CA . PRO A 1 74 ? -11.615 7.820 -6.502 1.00 96.19 74 PRO A CA 1
ATOM 634 C C . PRO A 1 74 ? -10.769 6.586 -6.809 1.00 96.19 74 PRO A C 1
ATOM 636 O O . PRO A 1 74 ? -10.498 6.325 -7.975 1.00 96.19 74 PRO A O 1
ATOM 639 N N . SER A 1 75 ? -10.400 5.783 -5.802 1.00 96.25 75 SER A N 1
ATOM 640 C CA . SER A 1 75 ? -9.609 4.570 -6.046 1.00 96.25 75 SER A CA 1
ATOM 641 C C . SER A 1 75 ? -10.326 3.572 -6.962 1.00 96.25 75 SER A C 1
ATOM 643 O O . SER A 1 75 ? -9.694 3.014 -7.855 1.00 96.25 75 SER A O 1
ATOM 645 N N . LEU A 1 76 ? -11.645 3.409 -6.812 1.00 96.88 76 LEU A N 1
ATOM 646 C CA . LEU A 1 76 ? -12.459 2.541 -7.665 1.00 96.88 76 LEU A CA 1
ATOM 647 C C . LEU A 1 76 ? -12.630 3.111 -9.079 1.00 96.88 76 LEU A C 1
ATOM 649 O O . LEU A 1 76 ? -12.505 2.372 -10.055 1.00 96.88 76 LEU A O 1
ATOM 653 N N . LEU A 1 77 ? -12.879 4.418 -9.199 1.00 97.31 77 LEU A N 1
ATOM 654 C CA . LEU A 1 77 ? -13.013 5.087 -10.498 1.00 97.31 77 LEU A CA 1
ATOM 655 C C . LEU A 1 77 ? -11.707 5.019 -11.299 1.00 97.31 77 LEU A C 1
ATOM 657 O O . LEU A 1 77 ? -11.717 4.654 -12.474 1.00 97.31 77 LEU A O 1
ATOM 661 N N . VAL A 1 78 ? -10.575 5.304 -10.650 1.00 96.69 78 VAL A N 1
ATOM 662 C CA . VAL A 1 78 ? -9.252 5.222 -11.279 1.00 96.69 78 VAL A CA 1
ATOM 663 C C . VAL A 1 78 ? -8.893 3.772 -11.597 1.00 96.69 78 VAL A C 1
ATOM 665 O O . VAL A 1 78 ? -8.333 3.526 -12.660 1.00 96.69 78 VAL A O 1
ATOM 668 N N . TYR A 1 79 ? -9.268 2.796 -10.762 1.00 96.50 79 TYR A N 1
ATOM 669 C CA . TYR A 1 79 ? -9.093 1.378 -11.095 1.00 96.50 79 TYR A CA 1
ATOM 670 C C . TYR A 1 79 ? -9.824 1.014 -12.394 1.00 96.50 79 TYR A C 1
ATOM 672 O O . TYR A 1 79 ? -9.225 0.411 -13.284 1.00 96.50 79 TYR A O 1
ATOM 680 N N . ALA A 1 80 ? -11.091 1.418 -12.535 1.00 96.38 80 ALA A N 1
ATOM 681 C CA . ALA A 1 80 ? -11.884 1.161 -13.737 1.00 96.38 80 ALA A CA 1
ATOM 682 C C . ALA A 1 80 ? -11.283 1.834 -14.985 1.00 96.38 80 ALA A C 1
ATOM 684 O O . ALA A 1 80 ? -11.149 1.195 -16.030 1.00 96.38 80 ALA A O 1
ATOM 685 N N . ALA A 1 81 ? -10.843 3.091 -14.869 1.00 96.50 81 ALA A N 1
ATOM 686 C CA . ALA A 1 81 ? -10.139 3.782 -15.950 1.00 96.50 81 ALA A CA 1
ATOM 687 C C . ALA A 1 81 ? -8.818 3.077 -16.312 1.00 96.50 81 ALA A C 1
ATOM 689 O O . ALA A 1 81 ? -8.521 2.850 -17.484 1.00 96.50 81 ALA A O 1
ATOM 690 N N . ALA A 1 82 ? -8.051 2.646 -15.310 1.00 95.38 82 ALA A N 1
ATOM 691 C CA . ALA A 1 82 ? -6.792 1.940 -15.502 1.00 95.38 82 ALA A CA 1
ATOM 692 C C . ALA A 1 82 ? -6.982 0.558 -16.144 1.00 95.38 82 ALA A C 1
ATOM 694 O O . ALA A 1 82 ? -6.096 0.114 -16.876 1.00 95.38 82 ALA A O 1
ATOM 695 N N . MET A 1 83 ? -8.115 -0.117 -15.899 1.00 94.06 83 MET A N 1
ATOM 696 C CA . MET A 1 83 ? -8.506 -1.331 -16.625 1.00 94.06 83 MET A CA 1
ATOM 697 C C . MET A 1 83 ? -8.722 -1.041 -18.108 1.00 94.06 83 MET A C 1
ATOM 699 O O . MET A 1 83 ? -8.184 -1.768 -18.939 1.00 94.06 83 MET A O 1
ATOM 703 N N . HIS A 1 84 ? -9.451 0.030 -18.431 1.00 95.12 84 HIS A N 1
ATOM 704 C CA . HIS A 1 84 ? -9.694 0.436 -19.815 1.00 95.12 84 HIS A CA 1
ATOM 705 C C . HIS A 1 84 ? -8.393 0.788 -20.553 1.00 95.12 84 HIS A C 1
ATOM 707 O O . HIS A 1 84 ? -8.194 0.370 -21.688 1.00 95.12 84 HIS A O 1
ATOM 713 N N . MET A 1 85 ? -7.471 1.482 -19.880 1.00 93.81 85 MET A N 1
ATOM 714 C CA . MET A 1 85 ? -6.165 1.865 -20.432 1.00 93.81 85 MET A CA 1
ATOM 715 C C . MET A 1 85 ? -5.091 0.768 -20.328 1.00 93.81 85 MET A C 1
ATOM 717 O O . MET A 1 85 ? -3.949 0.990 -20.718 1.00 93.81 85 MET A O 1
ATOM 721 N N . ALA A 1 86 ? -5.418 -0.397 -19.759 1.00 92.12 86 ALA A N 1
ATOM 722 C CA . ALA A 1 86 ? -4.488 -1.502 -19.513 1.00 92.12 86 ALA A CA 1
ATOM 723 C C . ALA A 1 86 ? -3.218 -1.141 -18.697 1.00 92.12 86 ALA A C 1
ATOM 725 O O . ALA A 1 86 ? -2.192 -1.815 -18.795 1.00 92.12 86 ALA A O 1
ATOM 726 N N . ILE A 1 87 ? -3.282 -0.129 -17.821 1.00 92.75 87 ILE A N 1
ATOM 727 C CA . ILE A 1 87 ? -2.144 0.300 -16.986 1.00 92.75 87 ILE A CA 1
ATOM 728 C C . ILE A 1 87 ? -2.076 -0.560 -15.714 1.00 92.75 87 ILE A C 1
ATOM 730 O O . ILE A 1 87 ? -2.736 -0.275 -14.712 1.00 92.75 87 ILE A O 1
ATOM 734 N N . ASN A 1 88 ? -1.271 -1.627 -15.732 1.00 93.12 88 ASN A N 1
ATOM 735 C CA . ASN A 1 88 ? -1.216 -2.591 -14.624 1.00 93.12 88 ASN A CA 1
ATOM 736 C C . ASN A 1 88 ? -0.718 -1.990 -13.301 1.00 93.12 88 ASN A C 1
ATOM 738 O O . ASN A 1 88 ? -1.310 -2.278 -12.264 1.00 93.12 88 ASN A O 1
ATOM 742 N N . ALA A 1 89 ? 0.319 -1.146 -13.318 1.00 92.06 89 ALA A N 1
ATOM 743 C CA . ALA A 1 89 ? 0.846 -0.524 -12.098 1.00 92.06 89 ALA A CA 1
ATOM 744 C C . ALA A 1 89 ? -0.233 0.293 -11.366 1.00 92.06 89 ALA A C 1
ATOM 746 O O . ALA A 1 89 ? -0.428 0.138 -10.161 1.00 92.06 89 ALA A O 1
ATOM 747 N N . LEU A 1 90 ? -1.006 1.083 -12.118 1.00 94.25 90 LEU A N 1
ATOM 748 C CA . LEU A 1 90 ? -2.104 1.882 -11.581 1.00 94.25 90 LEU A CA 1
ATOM 749 C C . LEU A 1 90 ? -3.242 1.002 -11.046 1.00 94.25 90 LEU A C 1
ATOM 751 O O . LEU A 1 90 ? -3.759 1.265 -9.964 1.00 94.25 90 LEU A O 1
ATOM 755 N N . GLN A 1 91 ? -3.574 -0.097 -11.733 1.00 96.19 91 GLN A N 1
ATOM 756 C CA . GLN A 1 91 ? -4.548 -1.074 -11.229 1.00 96.19 91 GLN A CA 1
ATOM 757 C C . GLN A 1 91 ? -4.098 -1.688 -9.890 1.00 96.19 91 GLN A C 1
ATOM 759 O O . GLN A 1 91 ? -4.911 -1.819 -8.977 1.00 96.19 91 GLN A O 1
ATOM 764 N N . ILE A 1 92 ? -2.812 -2.017 -9.724 1.00 96.69 92 ILE A N 1
ATOM 765 C CA . ILE A 1 92 ? -2.288 -2.549 -8.454 1.00 96.69 92 ILE A CA 1
ATOM 766 C C . ILE A 1 92 ? -2.390 -1.487 -7.349 1.00 96.69 92 ILE A C 1
ATOM 768 O O . ILE A 1 92 ? -2.958 -1.773 -6.296 1.00 96.69 92 ILE A O 1
ATOM 772 N N . ILE A 1 93 ? -1.909 -0.262 -7.595 1.00 96.44 93 ILE A N 1
ATOM 773 C CA . ILE A 1 93 ? -1.978 0.874 -6.652 1.00 96.44 93 ILE A CA 1
ATOM 774 C C . ILE A 1 93 ? -3.422 1.108 -6.199 1.00 96.44 93 ILE A C 1
ATOM 776 O O . ILE A 1 93 ? -3.703 1.137 -5.001 1.00 96.44 93 ILE A O 1
ATOM 780 N N . CYS A 1 94 ? -4.361 1.213 -7.140 1.00 97.06 94 CYS A N 1
ATOM 781 C CA . CYS A 1 94 ? -5.771 1.417 -6.828 1.00 97.06 94 CYS A CA 1
ATOM 782 C C . CYS A 1 94 ? -6.386 0.226 -6.080 1.00 97.06 94 CYS A C 1
ATOM 784 O O . CYS A 1 94 ? -7.217 0.428 -5.194 1.00 97.06 94 CYS A O 1
ATOM 786 N N . GLY A 1 95 ? -5.955 -1.005 -6.372 1.00 97.44 95 GLY A N 1
ATOM 787 C CA . GLY A 1 95 ? -6.365 -2.185 -5.615 1.00 97.44 95 GLY A CA 1
ATOM 788 C C . GLY A 1 95 ? -5.893 -2.150 -4.160 1.00 97.44 95 GLY A C 1
ATOM 789 O O . GLY A 1 95 ? -6.673 -2.454 -3.258 1.00 97.44 95 GLY A O 1
ATOM 790 N N . ILE A 1 96 ? -4.660 -1.698 -3.912 1.00 97.62 96 ILE A N 1
ATOM 791 C CA . ILE A 1 96 ? -4.126 -1.484 -2.559 1.00 97.62 96 ILE A CA 1
ATOM 792 C C . ILE A 1 96 ? -4.917 -0.380 -1.841 1.00 97.62 96 ILE A C 1
ATOM 794 O O . ILE A 1 96 ? -5.361 -0.585 -0.710 1.00 97.62 96 ILE A O 1
ATOM 798 N N . CYS A 1 97 ? -5.154 0.760 -2.503 1.00 97.00 97 CYS A N 1
ATOM 799 C CA . CYS A 1 97 ? -5.969 1.856 -1.965 1.00 97.00 97 CYS A CA 1
ATOM 800 C C . CYS A 1 97 ? -7.391 1.402 -1.613 1.00 97.00 97 CYS A C 1
ATOM 802 O O . CYS A 1 97 ? -7.915 1.792 -0.569 1.00 97.00 97 CYS A O 1
ATOM 804 N N . THR A 1 98 ? -8.004 0.563 -2.452 1.00 97.62 98 THR A N 1
ATOM 805 C CA . THR A 1 98 ? -9.343 0.005 -2.213 1.00 97.62 98 THR A CA 1
ATOM 806 C C . THR A 1 98 ? -9.337 -0.877 -0.967 1.00 97.62 98 THR A C 1
ATOM 808 O O . THR A 1 98 ? -10.144 -0.668 -0.061 1.00 97.62 98 THR A O 1
ATOM 811 N N . ALA A 1 99 ? -8.386 -1.810 -0.865 1.00 97.19 99 ALA A N 1
ATOM 812 C CA . ALA A 1 99 ? -8.256 -2.690 0.294 1.00 97.19 99 ALA A CA 1
ATOM 813 C C . ALA A 1 99 ? -8.015 -1.906 1.597 1.00 97.19 99 ALA A C 1
ATOM 815 O O . ALA A 1 99 ? -8.662 -2.172 2.615 1.00 97.19 99 ALA A O 1
ATOM 816 N N . PHE A 1 100 ? -7.142 -0.895 1.557 1.00 96.69 100 PHE A N 1
ATOM 817 C CA . PHE A 1 100 ? -6.889 -0.005 2.691 1.00 96.69 100 PHE A CA 1
ATOM 818 C C . PHE A 1 100 ? -8.140 0.787 3.087 1.00 96.69 100 PHE A C 1
ATOM 820 O O . PHE A 1 100 ? -8.485 0.865 4.266 1.00 96.69 100 PHE A O 1
ATOM 827 N N . SER A 1 101 ? -8.852 1.333 2.102 1.00 95.88 101 SER A N 1
ATOM 828 C CA . SER A 1 101 ? -10.066 2.118 2.323 1.00 95.88 101 SER A CA 1
ATOM 829 C C . SER A 1 101 ? -11.182 1.278 2.938 1.00 95.88 101 SER A C 1
ATOM 831 O O . SER A 1 101 ? -11.865 1.722 3.857 1.00 95.88 101 SER A O 1
ATOM 833 N N . VAL A 1 102 ? -11.344 0.030 2.495 1.00 95.19 102 VAL A N 1
ATOM 834 C CA . VAL A 1 102 ? -12.306 -0.898 3.098 1.00 95.19 102 VAL A CA 1
ATOM 835 C C . VAL A 1 102 ? -11.900 -1.260 4.529 1.00 95.19 102 VAL A C 1
ATOM 837 O O . VAL A 1 102 ? -12.749 -1.275 5.421 1.00 95.19 102 VAL A O 1
ATOM 840 N N . PHE A 1 103 ? -10.609 -1.495 4.788 1.00 93.88 103 PHE A N 1
ATOM 841 C CA . PHE A 1 103 ? -10.122 -1.717 6.151 1.00 93.88 103 PHE A CA 1
ATOM 842 C C . PHE A 1 103 ? -10.436 -0.520 7.061 1.00 93.88 103 PHE A C 1
ATOM 844 O O . PHE A 1 103 ? -10.972 -0.697 8.157 1.00 93.88 103 PHE A O 1
ATOM 851 N N . TRP A 1 104 ? -10.157 0.698 6.599 1.00 93.06 104 TRP A N 1
ATOM 852 C CA . TRP A 1 104 ? -10.468 1.927 7.323 1.00 93.06 104 TRP A CA 1
ATOM 853 C C . TRP A 1 104 ? -11.975 2.077 7.548 1.00 93.06 104 TRP A C 1
ATOM 855 O O . TRP A 1 104 ? -12.382 2.271 8.691 1.00 93.06 104 TRP A O 1
ATOM 865 N N . LEU A 1 105 ? -12.817 1.881 6.531 1.00 92.81 105 LEU A N 1
ATOM 866 C CA . LEU A 1 105 ? -14.278 1.949 6.664 1.00 92.81 105 LEU A CA 1
ATOM 867 C C . LEU A 1 105 ? -14.790 1.093 7.831 1.00 92.81 105 LEU A C 1
ATOM 869 O O . LEU A 1 105 ? -15.670 1.505 8.583 1.00 92.81 105 LEU A O 1
ATOM 873 N N . ILE A 1 106 ? -14.228 -0.107 7.979 1.00 91.38 106 ILE A N 1
ATOM 874 C CA . ILE A 1 106 ? -14.681 -1.123 8.929 1.00 91.38 106 ILE A CA 1
ATOM 875 C C . ILE A 1 106 ? -14.119 -0.915 10.342 1.00 91.38 106 ILE A C 1
ATOM 877 O O . ILE A 1 106 ? -14.820 -1.184 11.327 1.00 91.38 106 ILE A O 1
ATOM 881 N N . TYR A 1 107 ? -12.847 -0.521 10.436 1.00 87.81 107 TYR A N 1
ATOM 882 C CA . TYR A 1 107 ? -12.086 -0.471 11.688 1.00 87.81 107 TYR A CA 1
ATOM 883 C C . TYR A 1 107 ? -11.806 0.954 12.191 1.00 87.81 107 TYR A C 1
ATOM 885 O O . TYR A 1 107 ? -11.274 1.097 13.292 1.00 87.81 107 TYR A O 1
ATOM 893 N N . GLY A 1 108 ? -12.186 1.985 11.436 1.00 88.44 108 GLY A N 1
ATOM 894 C CA . GLY A 1 108 ? -12.025 3.400 11.772 1.00 88.44 108 GLY A CA 1
ATOM 895 C C . GLY A 1 108 ? -10.629 3.961 11.471 1.00 88.44 108 GLY A C 1
ATOM 896 O O . GLY A 1 108 ? -9.647 3.221 11.348 1.00 88.44 108 GLY A O 1
ATOM 897 N N . GLY A 1 109 ? -10.529 5.293 11.385 1.00 87.50 109 GLY A N 1
ATOM 898 C CA . GLY A 1 109 ? -9.300 5.985 10.973 1.00 87.50 109 GLY A CA 1
ATOM 899 C C . GLY A 1 109 ? -8.085 5.744 11.868 1.00 87.50 109 GLY A C 1
ATOM 900 O O . GLY A 1 109 ? -6.970 5.621 11.368 1.00 87.50 109 GLY A O 1
ATOM 901 N N . GLN A 1 110 ? -8.279 5.569 13.176 1.00 86.44 110 GLN A N 1
ATOM 902 C CA . GLN A 1 110 ? -7.168 5.284 14.090 1.00 86.44 110 GLN A CA 1
ATOM 903 C C . GLN A 1 110 ? -6.532 3.912 13.821 1.00 86.44 110 GLN A C 1
ATOM 905 O O . GLN A 1 110 ? -5.308 3.765 13.859 1.00 86.44 110 GLN A O 1
ATOM 910 N N . ASN A 1 111 ? -7.339 2.890 13.526 1.00 87.88 111 ASN A N 1
ATOM 911 C CA . ASN A 1 111 ? -6.804 1.580 13.160 1.00 87.88 111 ASN A CA 1
ATOM 912 C C . ASN A 1 111 ? -6.222 1.596 11.748 1.00 87.88 111 ASN A C 1
ATOM 914 O O . ASN A 1 111 ? -5.189 0.964 11.538 1.00 87.88 111 ASN A O 1
ATOM 918 N N 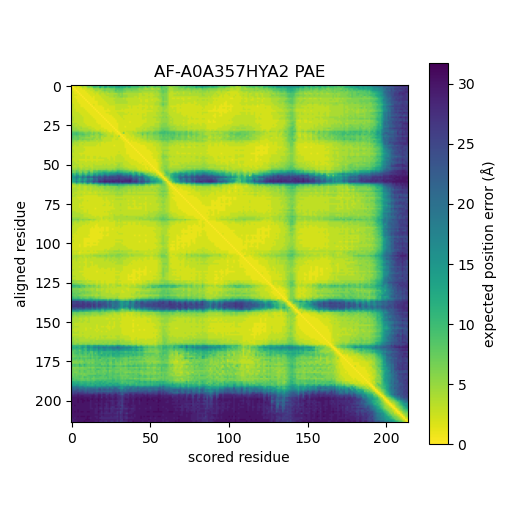. ALA A 1 112 ? -6.819 2.357 10.826 1.00 90.25 112 ALA A N 1
ATOM 919 C CA . ALA A 1 112 ? -6.264 2.595 9.497 1.00 90.25 112 ALA A CA 1
ATOM 920 C C . ALA A 1 112 ? -4.856 3.201 9.575 1.00 90.25 112 ALA A C 1
ATOM 922 O O . ALA A 1 112 ? -3.922 2.642 9.012 1.00 90.25 112 ALA A O 1
ATOM 923 N N . TYR A 1 113 ? -4.665 4.266 10.361 1.00 90.44 113 TYR A N 1
ATOM 924 C CA . TYR A 1 113 ? -3.350 4.870 10.596 1.00 90.44 113 TYR A CA 1
ATOM 925 C C . TYR A 1 113 ? -2.340 3.854 11.150 1.00 90.44 113 TYR A C 1
ATOM 927 O O . TYR A 1 113 ? -1.197 3.796 10.706 1.00 90.44 113 TYR A O 1
ATOM 935 N N . ARG A 1 114 ? -2.757 3.002 12.094 1.00 89.31 114 ARG A N 1
ATOM 936 C CA . ARG A 1 114 ? -1.862 1.998 12.691 1.00 89.31 114 ARG A CA 1
ATOM 937 C C . ARG A 1 114 ? -1.425 0.907 11.715 1.00 89.31 114 ARG A C 1
ATOM 939 O O . ARG A 1 114 ? -0.342 0.364 11.918 1.00 89.31 114 ARG A O 1
ATOM 946 N N . VAL A 1 115 ? -2.244 0.565 10.717 1.00 92.06 115 VAL A N 1
ATOM 947 C CA . VAL A 1 115 ? -1.887 -0.407 9.664 1.00 92.06 115 VAL A CA 1
ATOM 948 C C . VAL A 1 115 ? -1.332 0.252 8.401 1.00 92.06 115 VAL A C 1
ATOM 950 O O . VAL A 1 115 ? -0.853 -0.455 7.517 1.00 92.06 115 VAL A O 1
ATOM 953 N N . LEU A 1 116 ? -1.374 1.584 8.305 1.00 93.94 116 LEU A N 1
ATOM 954 C CA . LEU A 1 116 ? -0.893 2.342 7.151 1.00 93.94 116 LEU A CA 1
ATOM 955 C C . LEU A 1 116 ? 0.549 1.973 6.765 1.00 93.94 116 LEU A C 1
ATOM 957 O O . LEU A 1 116 ? 0.766 1.731 5.580 1.00 93.94 116 LEU A O 1
ATOM 961 N N . PRO A 1 117 ? 1.517 1.823 7.698 1.00 95.12 117 PRO A N 1
ATOM 962 C CA . PRO A 1 117 ? 2.873 1.436 7.314 1.00 95.12 117 PRO A CA 1
ATOM 963 C C . PRO A 1 117 ? 2.932 0.040 6.689 1.00 95.12 117 PRO A C 1
ATOM 965 O O . PRO A 1 117 ? 3.696 -0.196 5.758 1.00 95.12 117 PRO A O 1
ATOM 968 N N . THR A 1 118 ? 2.074 -0.872 7.157 1.00 95.81 118 THR A N 1
ATOM 969 C CA . THR A 1 118 ? 1.953 -2.214 6.583 1.00 95.81 118 THR A CA 1
ATOM 970 C C . THR A 1 118 ? 1.439 -2.135 5.145 1.00 95.81 118 THR A C 1
ATOM 972 O O . THR A 1 118 ? 2.052 -2.711 4.254 1.00 95.81 118 THR A O 1
ATOM 975 N N . PHE A 1 119 ? 0.384 -1.359 4.873 1.00 96.44 119 PHE A N 1
ATOM 976 C CA . PHE A 1 119 ? -0.066 -1.105 3.495 1.00 96.44 119 PHE A CA 1
ATOM 977 C C . PHE A 1 119 ? 0.987 -0.369 2.650 1.00 96.44 119 PHE A C 1
ATOM 979 O O . PHE A 1 119 ? 1.096 -0.635 1.457 1.00 96.44 119 PHE A O 1
ATOM 986 N N . GLY A 1 120 ? 1.812 0.484 3.262 1.00 96.31 120 GLY A N 1
ATOM 987 C CA . GLY A 1 120 ? 2.986 1.090 2.631 1.00 96.31 120 GLY A CA 1
ATOM 988 C C . GLY A 1 120 ? 3.974 0.054 2.089 1.00 96.31 120 GLY A C 1
ATOM 989 O O . GLY A 1 120 ? 4.469 0.210 0.977 1.00 96.31 120 GLY A O 1
ATOM 990 N N . LEU A 1 121 ? 4.205 -1.048 2.814 1.00 96.75 121 LEU A N 1
ATOM 991 C CA . LEU A 1 121 ? 5.031 -2.153 2.311 1.00 96.75 121 LEU A CA 1
ATOM 992 C C . LEU A 1 121 ? 4.405 -2.772 1.059 1.00 96.75 121 LEU A C 1
ATOM 994 O O . LEU A 1 121 ? 5.110 -3.070 0.101 1.00 96.75 121 LEU A O 1
ATOM 998 N N . LEU A 1 122 ? 3.078 -2.901 1.020 1.00 96.06 122 LEU A N 1
ATOM 999 C CA . LEU A 1 122 ? 2.394 -3.425 -0.159 1.00 96.06 122 LEU A CA 1
ATOM 1000 C C . LEU A 1 122 ? 2.595 -2.523 -1.392 1.00 96.06 122 LEU A C 1
ATOM 1002 O O . LEU A 1 122 ? 2.780 -3.046 -2.489 1.00 96.06 122 LEU A O 1
ATOM 1006 N N . PHE A 1 123 ? 2.643 -1.194 -1.217 1.00 95.19 123 PHE A N 1
ATOM 1007 C CA . PHE A 1 123 ? 2.972 -0.252 -2.299 1.00 95.19 123 PHE A CA 1
ATOM 1008 C C . PHE A 1 123 ? 4.398 -0.424 -2.837 1.00 95.19 123 PHE A C 1
ATOM 1010 O O . PHE A 1 123 ? 4.607 -0.308 -4.042 1.00 95.19 123 PHE A O 1
ATOM 1017 N N . LEU A 1 124 ? 5.374 -0.755 -1.986 1.00 94.50 124 LEU A N 1
ATOM 1018 C CA . LEU A 1 124 ? 6.745 -1.039 -2.437 1.00 94.50 124 LEU A CA 1
ATOM 1019 C C . LEU A 1 124 ? 6.830 -2.302 -3.310 1.00 94.50 124 LEU A C 1
ATOM 1021 O O . LEU A 1 124 ? 7.747 -2.430 -4.124 1.00 94.50 124 LEU A O 1
ATOM 1025 N N . GLY A 1 125 ? 5.863 -3.212 -3.164 1.00 92.62 125 GLY A N 1
ATOM 1026 C CA . GLY A 1 125 ? 5.720 -4.418 -3.981 1.00 92.62 125 GLY A CA 1
ATOM 1027 C C . GLY A 1 125 ? 5.046 -4.199 -5.341 1.00 92.62 125 GLY A C 1
ATOM 1028 O O . GLY A 1 125 ? 4.867 -5.164 -6.086 1.00 92.62 125 GLY A O 1
ATOM 1029 N N . VAL A 1 126 ? 4.636 -2.968 -5.675 1.00 93.38 126 VAL A N 1
ATOM 1030 C CA . VAL A 1 126 ? 4.049 -2.646 -6.983 1.00 93.38 126 VAL A CA 1
ATOM 1031 C C . VAL A 1 126 ? 5.124 -2.772 -8.060 1.00 93.38 126 VAL A C 1
ATOM 1033 O O . VAL A 1 126 ? 6.134 -2.070 -8.030 1.00 93.38 126 VAL A O 1
ATOM 1036 N N . THR A 1 127 ? 4.873 -3.624 -9.048 1.00 87.94 127 THR A N 1
ATOM 1037 C CA . THR A 1 127 ? 5.756 -3.821 -10.206 1.00 87.94 127 THR A CA 1
ATOM 1038 C C . THR A 1 127 ? 5.978 -2.521 -10.977 1.00 87.94 127 THR A C 1
ATOM 1040 O O . THR A 1 127 ? 5.079 -1.680 -11.042 1.00 87.94 127 THR A O 1
ATOM 1043 N N . SER A 1 128 ? 7.136 -2.390 -11.620 1.00 83.56 128 SER A N 1
ATOM 1044 C CA . SER A 1 128 ? 7.594 -1.218 -12.374 1.00 83.56 128 SER A CA 1
ATOM 1045 C C . SER A 1 128 ? 7.984 -0.016 -11.513 1.00 83.56 128 SER A C 1
ATOM 1047 O O . SER A 1 128 ? 8.563 0.931 -12.032 1.00 83.56 128 SER A O 1
ATOM 1049 N 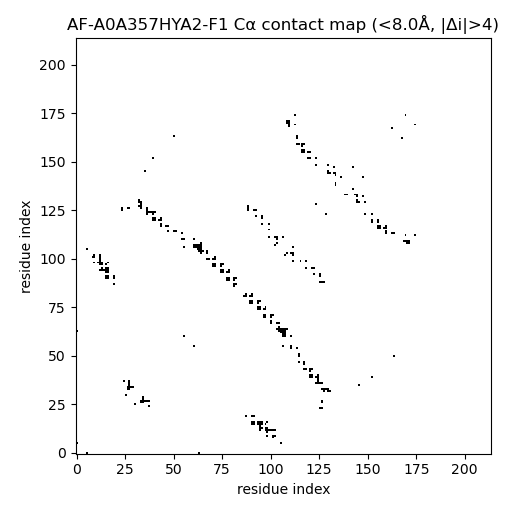N . THR A 1 129 ? 7.757 -0.026 -10.197 1.00 83.75 129 THR A N 1
ATOM 1050 C CA . THR A 1 129 ? 8.205 1.090 -9.343 1.00 83.75 129 THR A CA 1
ATOM 1051 C C . THR A 1 129 ? 9.725 1.129 -9.190 1.00 83.75 129 THR A C 1
ATOM 1053 O O . THR A 1 129 ? 10.285 2.215 -9.107 1.00 83.75 129 THR A O 1
ATOM 1056 N N . THR A 1 130 ? 10.422 -0.014 -9.237 1.00 85.62 130 THR A N 1
ATOM 1057 C CA . THR A 1 130 ? 11.898 -0.033 -9.249 1.00 85.62 130 THR A CA 1
ATOM 1058 C C . THR A 1 130 ? 12.449 0.633 -10.508 1.00 85.62 130 THR A C 1
ATOM 1060 O O . THR A 1 130 ? 13.409 1.394 -10.420 1.00 85.62 130 THR A O 1
ATOM 1063 N N . TYR A 1 131 ? 11.819 0.382 -11.663 1.00 82.69 131 TYR A N 1
ATOM 1064 C CA . TYR A 1 131 ? 12.161 1.031 -12.929 1.00 82.69 131 TYR A CA 1
ATOM 1065 C C . TYR A 1 131 ? 12.067 2.549 -12.809 1.00 82.69 131 TYR A C 1
ATOM 1067 O O . TYR A 1 131 ? 13.050 3.242 -13.049 1.00 82.69 131 TYR A O 1
ATOM 1075 N N . TRP A 1 132 ? 10.910 3.054 -12.377 1.00 83.25 132 TRP A N 1
ATOM 1076 C CA . TRP A 1 132 ? 10.679 4.492 -12.261 1.00 83.25 132 TRP A CA 1
ATOM 1077 C C . TRP A 1 132 ? 11.612 5.149 -11.244 1.00 83.25 132 TRP A C 1
ATOM 1079 O O . TRP A 1 132 ? 12.149 6.216 -11.516 1.00 83.25 132 TRP A O 1
ATOM 1089 N N . VAL A 1 133 ? 11.881 4.496 -10.110 1.00 82.06 133 VAL A N 1
ATOM 1090 C CA . VAL A 1 133 ? 12.851 5.007 -9.130 1.00 82.06 133 VAL A CA 1
ATOM 1091 C C . VAL A 1 133 ? 14.251 5.102 -9.739 1.00 82.06 133 VAL A C 1
ATOM 1093 O O . VAL A 1 133 ? 14.903 6.126 -9.584 1.00 82.06 133 VAL A O 1
ATOM 1096 N N . ASN A 1 134 ? 14.704 4.077 -10.466 1.00 82.69 134 ASN A N 1
ATOM 1097 C CA . ASN A 1 134 ? 15.993 4.139 -11.162 1.00 82.69 134 ASN A CA 1
ATOM 1098 C C . ASN A 1 134 ? 16.015 5.237 -12.235 1.00 82.69 134 ASN A C 1
ATOM 1100 O O . ASN A 1 134 ? 17.026 5.912 -12.388 1.00 82.69 134 ASN A O 1
ATOM 1104 N N . TYR A 1 135 ? 14.910 5.402 -12.968 1.00 79.00 135 TYR A N 1
ATOM 1105 C CA . TYR A 1 135 ? 14.779 6.384 -14.040 1.00 79.00 135 TYR A CA 1
ATOM 1106 C C . TYR A 1 135 ? 14.904 7.821 -13.516 1.00 79.00 135 TYR A C 1
ATOM 1108 O O . TYR A 1 135 ? 15.723 8.582 -14.019 1.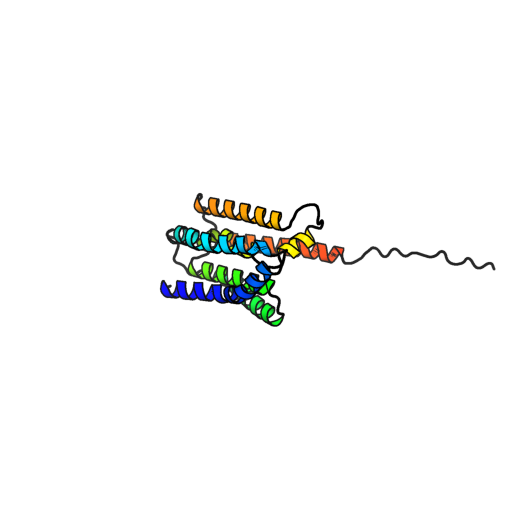00 79.00 135 TYR A O 1
ATOM 1116 N N . TYR A 1 136 ? 14.151 8.175 -12.471 1.00 75.62 136 TYR A N 1
ATOM 1117 C CA . TYR A 1 136 ? 14.130 9.540 -11.931 1.00 75.62 136 TYR A CA 1
ATOM 1118 C C . TYR A 1 136 ? 15.328 9.880 -11.036 1.00 75.62 136 TYR A C 1
ATOM 1120 O O . TYR A 1 136 ? 15.686 11.046 -10.916 1.00 75.62 136 TYR A O 1
ATOM 1128 N N . VAL A 1 137 ? 15.972 8.889 -10.409 1.00 70.62 137 VAL A N 1
ATOM 1129 C CA . VAL A 1 137 ? 17.168 9.121 -9.571 1.00 70.62 137 VAL A CA 1
ATOM 1130 C C . VAL A 1 137 ? 18.454 9.218 -10.416 1.00 70.62 137 VAL A C 1
ATOM 1132 O O . VAL A 1 137 ? 19.516 9.556 -9.903 1.00 70.62 137 VAL A O 1
ATOM 1135 N N . GLY A 1 138 ? 18.348 9.037 -11.737 1.00 50.97 138 GLY A N 1
ATOM 1136 C CA . GLY A 1 138 ? 19.206 9.707 -12.719 1.00 50.97 138 GLY A CA 1
ATOM 1137 C C . GLY A 1 138 ? 20.601 9.130 -12.956 1.00 50.97 138 GLY A C 1
ATOM 1138 O O . GLY A 1 138 ? 21.220 9.503 -13.948 1.00 50.97 138 GLY A O 1
ATOM 1139 N N . ASP A 1 139 ? 21.097 8.200 -12.138 1.00 56.16 139 ASP A N 1
ATOM 1140 C CA . ASP A 1 139 ? 22.428 7.629 -12.361 1.00 56.16 139 ASP A CA 1
ATOM 1141 C C . ASP A 1 139 ? 22.474 6.116 -12.063 1.00 56.16 139 ASP A C 1
ATOM 1143 O O . ASP A 1 139 ? 22.331 5.711 -10.901 1.00 56.16 139 ASP A O 1
ATOM 1147 N N . PRO A 1 140 ? 22.704 5.250 -13.077 1.00 52.50 140 PRO A N 1
ATOM 1148 C CA . PRO A 1 140 ? 22.888 3.807 -12.897 1.00 52.50 140 PRO A CA 1
ATOM 1149 C C . PRO A 1 140 ? 23.990 3.435 -11.890 1.00 52.50 140 PRO A C 1
ATOM 1151 O O . PRO A 1 140 ? 24.024 2.291 -11.431 1.00 52.50 140 PRO A O 1
ATOM 1154 N N . GLY A 1 141 ? 24.889 4.373 -11.558 1.00 51.81 141 GLY A N 1
ATOM 1155 C CA . GLY A 1 141 ? 26.005 4.181 -10.631 1.00 51.81 141 GLY A CA 1
ATOM 1156 C C . GLY A 1 141 ? 25.807 4.688 -9.196 1.00 51.81 141 GLY A C 1
ATOM 1157 O O . GLY A 1 141 ? 26.554 4.249 -8.323 1.00 51.81 141 GLY A O 1
ATOM 1158 N N . MET A 1 142 ? 24.843 5.575 -8.905 1.00 55.12 142 MET A N 1
ATOM 1159 C CA . MET A 1 142 ? 24.773 6.217 -7.576 1.00 55.12 142 MET A CA 1
ATOM 1160 C C . MET A 1 142 ? 24.016 5.391 -6.531 1.00 55.12 142 MET A C 1
ATOM 1162 O O . MET A 1 142 ? 24.518 5.202 -5.423 1.00 55.12 142 MET A O 1
ATOM 1166 N N . MET A 1 143 ? 22.815 4.890 -6.842 1.00 62.97 143 MET A N 1
ATOM 1167 C CA . MET A 1 143 ? 22.048 4.078 -5.891 1.00 62.97 143 MET A CA 1
ATOM 1168 C C . MET A 1 143 ? 20.965 3.255 -6.590 1.00 62.97 143 MET A C 1
ATOM 1170 O O . MET A 1 143 ? 20.067 3.797 -7.225 1.00 62.97 143 MET A O 1
ATOM 1174 N N . SER A 1 144 ? 21.009 1.930 -6.433 1.00 80.56 144 SER A N 1
ATOM 1175 C CA . SER A 1 144 ? 19.967 1.051 -6.973 1.00 80.56 144 SER A CA 1
ATOM 1176 C C . SER A 1 144 ? 18.608 1.370 -6.342 1.00 80.56 144 SER A C 1
ATOM 1178 O O . SER A 1 144 ? 18.488 1.441 -5.120 1.00 80.56 144 SER A O 1
ATOM 1180 N N . GLY A 1 145 ? 17.552 1.464 -7.147 1.00 83.62 145 GLY A N 1
ATOM 1181 C CA . GLY A 1 145 ? 16.172 1.655 -6.695 1.00 83.62 145 GLY A CA 1
ATOM 1182 C C . GLY A 1 145 ? 15.703 0.578 -5.716 1.00 83.62 145 GLY A C 1
ATOM 1183 O O . GLY A 1 145 ? 14.859 0.842 -4.862 1.00 83.62 145 GLY A O 1
ATOM 1184 N N . HIS A 1 146 ? 16.320 -0.607 -5.744 1.00 86.44 146 HIS A N 1
ATOM 1185 C CA . HIS A 1 146 ? 16.132 -1.611 -4.700 1.00 86.44 146 HIS A CA 1
ATOM 1186 C C . HIS A 1 146 ? 16.574 -1.105 -3.323 1.00 86.44 146 HIS A C 1
ATOM 1188 O O . HIS A 1 146 ? 15.838 -1.284 -2.358 1.00 86.44 146 HIS A O 1
ATOM 1194 N N . ILE A 1 147 ? 17.731 -0.443 -3.221 1.00 88.88 147 ILE A N 1
ATOM 1195 C CA . ILE A 1 147 ? 18.238 0.135 -1.965 1.00 88.88 147 ILE A CA 1
ATOM 1196 C C . ILE A 1 147 ? 17.243 1.165 -1.434 1.00 88.88 147 ILE A C 1
ATOM 1198 O O . ILE A 1 147 ? 16.907 1.126 -0.254 1.00 88.88 147 ILE A O 1
ATOM 1202 N N . ILE A 1 148 ? 16.704 2.022 -2.307 1.00 89.31 148 ILE A N 1
ATOM 1203 C CA . ILE A 1 148 ? 15.681 3.010 -1.936 1.00 89.31 148 ILE A CA 1
ATOM 1204 C C . ILE A 1 148 ? 14.433 2.315 -1.385 1.00 89.31 148 ILE A C 1
ATOM 1206 O O . ILE A 1 148 ? 13.948 2.680 -0.314 1.00 89.31 148 ILE A O 1
ATOM 1210 N N . LYS A 1 149 ? 13.937 1.273 -2.061 1.00 92.50 149 LYS A N 1
ATOM 1211 C CA . LYS A 1 149 ? 12.787 0.500 -1.574 1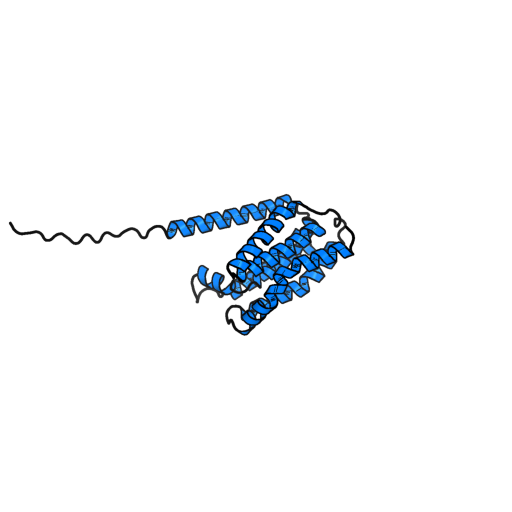.00 92.50 149 LYS A CA 1
ATOM 1212 C C . LYS A 1 149 ? 13.068 -0.188 -0.239 1.00 92.50 149 LYS A C 1
ATOM 1214 O O . LYS A 1 149 ? 12.217 -0.156 0.644 1.00 92.50 149 LYS A O 1
ATOM 1219 N N . PHE A 1 150 ? 14.243 -0.790 -0.059 1.00 93.31 150 PHE A N 1
ATOM 1220 C CA . PHE A 1 150 ? 14.613 -1.422 1.209 1.00 93.31 150 PHE A CA 1
ATOM 1221 C C . PHE A 1 150 ? 14.755 -0.397 2.338 1.00 93.31 150 PHE A C 1
ATOM 1223 O O . PHE A 1 150 ? 14.259 -0.640 3.436 1.00 93.31 150 PHE A O 1
ATOM 1230 N N . ALA A 1 151 ? 15.344 0.769 2.073 1.00 94.00 151 ALA A N 1
ATOM 1231 C CA . ALA A 1 151 ? 15.404 1.867 3.032 1.00 94.00 151 ALA A CA 1
ATOM 1232 C C . ALA A 1 151 ? 13.995 2.357 3.408 1.00 94.00 151 ALA A C 1
ATOM 1234 O O . ALA A 1 151 ? 13.677 2.479 4.592 1.00 94.00 151 ALA A O 1
ATOM 1235 N N . ALA A 1 152 ? 13.113 2.544 2.421 1.00 94.50 152 ALA A N 1
ATOM 1236 C CA . ALA A 1 152 ? 11.713 2.888 2.655 1.00 94.50 152 ALA A CA 1
ATOM 1237 C C . ALA A 1 152 ? 10.993 1.811 3.485 1.00 94.50 152 ALA A C 1
ATOM 1239 O O . ALA A 1 152 ? 10.268 2.137 4.424 1.00 94.50 152 ALA A O 1
ATOM 1240 N N . ALA A 1 153 ? 11.237 0.528 3.208 1.00 96.38 153 ALA A N 1
ATOM 1241 C CA 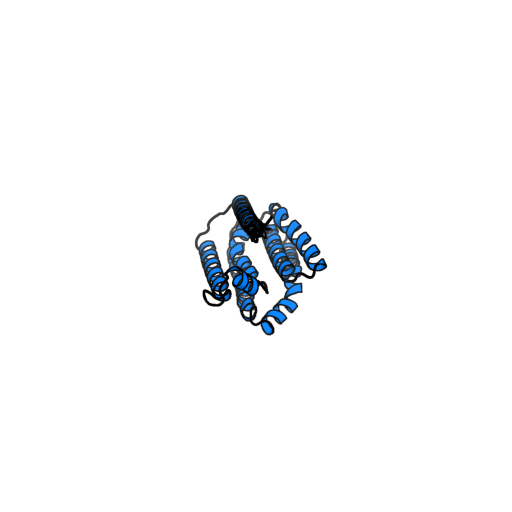. ALA A 1 153 ? 10.684 -0.570 3.991 1.00 96.38 153 ALA A CA 1
ATOM 1242 C C . ALA A 1 153 ? 11.166 -0.536 5.447 1.00 96.38 153 ALA A C 1
ATOM 1244 O O . ALA A 1 153 ? 10.351 -0.700 6.351 1.00 96.38 153 ALA A O 1
ATOM 1245 N N . LEU A 1 154 ? 12.450 -0.260 5.703 1.00 96.81 154 LEU A N 1
ATOM 1246 C CA . LEU A 1 154 ? 12.976 -0.105 7.064 1.00 96.81 154 LEU A CA 1
ATOM 1247 C C . LEU A 1 154 ? 12.310 1.059 7.807 1.00 96.81 154 LEU A C 1
ATOM 1249 O O . LEU A 1 154 ? 11.933 0.899 8.968 1.00 96.81 154 LEU A O 1
ATOM 1253 N N . ILE A 1 155 ? 12.096 2.196 7.140 1.00 97.00 155 ILE A N 1
ATOM 1254 C CA . ILE A 1 155 ? 11.375 3.343 7.715 1.00 97.00 155 ILE A CA 1
ATOM 1255 C C . ILE A 1 155 ? 9.932 2.952 8.062 1.00 97.00 155 ILE A C 1
ATOM 1257 O O . ILE A 1 155 ? 9.456 3.247 9.160 1.00 97.00 155 ILE A O 1
ATOM 1261 N N . LEU A 1 156 ? 9.239 2.241 7.167 1.00 96.88 156 LEU A N 1
ATOM 1262 C CA . LEU A 1 156 ? 7.875 1.762 7.406 1.00 96.88 156 LEU A CA 1
ATOM 1263 C C . LEU A 1 156 ? 7.812 0.749 8.556 1.00 96.88 156 LEU A C 1
ATOM 1265 O O . LEU A 1 156 ? 6.894 0.807 9.370 1.00 96.88 156 LEU A O 1
ATOM 1269 N N . LEU A 1 157 ? 8.795 -0.146 8.671 1.00 96.31 157 LEU A N 1
ATOM 1270 C CA . LEU A 1 157 ? 8.899 -1.099 9.778 1.00 96.31 157 LEU A CA 1
ATOM 1271 C C . LEU A 1 157 ? 9.188 -0.398 11.110 1.00 96.31 157 LEU A C 1
ATOM 1273 O O . LEU A 1 157 ? 8.572 -0.735 12.126 1.00 96.31 157 LEU A O 1
ATOM 1277 N N . ALA A 1 158 ? 10.066 0.606 11.115 1.00 95.50 158 ALA A N 1
ATOM 1278 C CA . ALA A 1 158 ? 10.330 1.431 12.289 1.00 95.50 158 ALA A CA 1
ATOM 1279 C C . ALA A 1 158 ? 9.063 2.185 12.720 1.00 95.50 158 ALA A C 1
ATOM 1281 O O . ALA A 1 158 ? 8.679 2.136 13.890 1.00 95.50 158 ALA A O 1
ATOM 1282 N N . TRP A 1 159 ? 8.344 2.792 11.771 1.00 94.12 159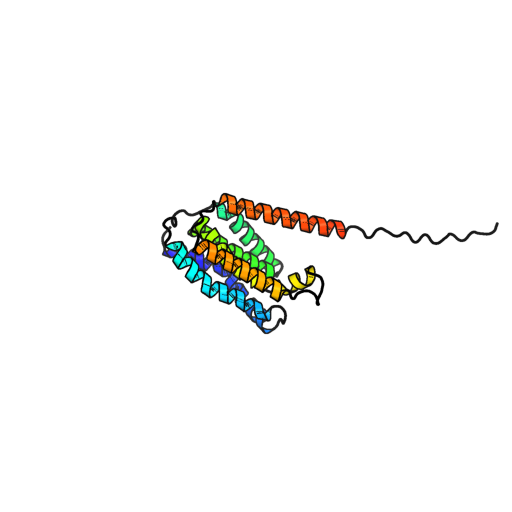 TRP A N 1
ATOM 1283 C CA . TRP A 1 159 ? 7.063 3.444 12.036 1.00 94.12 159 TRP A CA 1
ATOM 1284 C C . TRP A 1 159 ? 6.013 2.452 12.556 1.00 94.12 159 TRP A C 1
ATOM 1286 O O . TRP A 1 159 ? 5.335 2.726 13.549 1.00 94.12 159 TRP A O 1
ATOM 1296 N N . GLN A 1 160 ? 5.909 1.263 11.959 1.00 93.50 160 GLN A N 1
ATOM 1297 C CA . GLN A 1 160 ? 4.998 0.218 12.425 1.00 93.50 160 GLN A CA 1
ATOM 1298 C C . GLN A 1 160 ? 5.313 -0.199 13.865 1.00 93.50 160 GLN A C 1
ATOM 1300 O O . GLN A 1 160 ? 4.398 -0.345 14.678 1.00 93.50 160 GLN A O 1
ATOM 1305 N N . THR A 1 161 ? 6.598 -0.346 14.188 1.00 92.00 161 THR A N 1
ATOM 1306 C CA . THR A 1 161 ? 7.086 -0.684 15.530 1.00 92.00 161 THR A CA 1
ATOM 1307 C C . THR A 1 161 ? 6.740 0.422 16.523 1.00 92.00 161 THR A C 1
ATOM 1309 O O . THR A 1 161 ? 6.160 0.144 17.570 1.00 92.00 161 THR A O 1
ATOM 1312 N N . ILE A 1 162 ? 6.974 1.684 16.159 1.00 90.94 162 ILE A N 1
ATOM 1313 C CA . ILE A 1 162 ? 6.585 2.851 16.956 1.00 90.94 162 ILE A CA 1
ATOM 1314 C C . ILE A 1 162 ? 5.074 2.869 17.217 1.00 90.94 162 ILE A C 1
ATOM 1316 O O . ILE A 1 162 ? 4.671 3.004 18.365 1.00 90.94 162 ILE A O 1
ATOM 1320 N N . ASN A 1 163 ? 4.226 2.668 16.205 1.00 88.88 163 ASN A N 1
ATOM 1321 C CA . ASN A 1 163 ? 2.762 2.647 16.374 1.00 88.88 163 ASN A CA 1
ATOM 1322 C C . ASN A 1 163 ? 2.275 1.507 17.288 1.00 88.88 163 ASN A C 1
ATOM 1324 O O . ASN A 1 163 ? 1.192 1.566 17.890 1.00 88.88 163 ASN A O 1
ATOM 1328 N N . ILE A 1 164 ? 3.047 0.425 17.339 1.00 86.00 164 ILE A N 1
ATOM 1329 C CA . ILE A 1 164 ? 2.780 -0.719 18.197 1.00 86.00 164 ILE A CA 1
ATOM 1330 C C . ILE A 1 164 ? 3.185 -0.418 19.645 1.00 86.00 164 ILE A C 1
ATOM 1332 O O . ILE A 1 164 ? 2.410 -0.754 20.545 1.00 86.00 164 ILE A O 1
ATOM 1336 N N . LEU A 1 165 ? 4.364 0.178 19.852 1.00 87.25 165 LEU A N 1
ATOM 1337 C CA . LEU A 1 165 ? 4.952 0.472 21.163 1.00 87.25 165 LEU A CA 1
ATOM 1338 C C . LEU A 1 165 ? 4.331 1.705 21.825 1.00 87.25 165 LEU A C 1
ATOM 1340 O O . LEU A 1 165 ? 3.922 1.655 22.980 1.00 87.25 165 LEU A O 1
ATOM 1344 N N . TRP A 1 166 ? 4.242 2.805 21.086 1.00 78.19 166 TRP A N 1
ATOM 1345 C CA . TRP A 1 166 ? 3.671 4.063 21.536 1.00 78.19 166 TRP A CA 1
ATOM 1346 C C . TRP A 1 166 ? 2.257 4.172 20.991 1.00 78.19 166 TRP A C 1
ATOM 1348 O O . TRP A 1 166 ? 2.030 4.312 19.790 1.00 78.19 166 TRP A O 1
ATOM 1358 N N . GLU A 1 167 ? 1.276 4.084 21.885 1.00 73.12 167 GLU A N 1
ATOM 1359 C CA . GLU A 1 167 ? -0.154 4.063 21.565 1.00 73.12 167 GLU A CA 1
ATOM 1360 C C . GLU A 1 167 ? -0.693 5.436 21.131 1.00 73.12 167 GLU A C 1
ATOM 1362 O O . GLU A 1 167 ? -1.746 5.888 21.579 1.00 73.12 167 GLU A O 1
ATOM 1367 N N . LYS A 1 168 ? 0.025 6.121 20.239 1.00 75.75 168 LYS A N 1
ATOM 1368 C CA . LYS A 1 168 ? -0.293 7.469 19.785 1.00 75.75 168 LYS A CA 1
ATOM 1369 C C . LYS A 1 168 ? -1.680 7.491 19.145 1.00 75.75 168 LYS A C 1
ATOM 1371 O O . LYS A 1 168 ? -1.961 6.734 18.210 1.00 75.75 168 LYS A O 1
ATOM 1376 N N . LYS A 1 169 ? -2.547 8.365 19.654 1.00 79.19 169 LYS A N 1
ATOM 1377 C CA . LYS A 1 169 ? -3.852 8.656 19.056 1.00 79.19 169 LYS A CA 1
ATOM 1378 C C . LYS A 1 169 ? -3.665 9.712 17.974 1.00 79.19 169 LYS A C 1
ATOM 1380 O O . LYS A 1 169 ? -3.158 10.796 18.251 1.00 79.19 169 LYS A O 1
ATOM 1385 N N . VAL A 1 170 ? -4.038 9.378 16.746 1.00 81.38 170 VAL A N 1
ATOM 1386 C CA . VAL A 1 170 ? -3.973 10.266 15.588 1.00 81.38 170 VAL A CA 1
ATOM 1387 C C . VAL A 1 170 ? -5.389 10.463 15.077 1.00 81.38 170 VAL A C 1
ATOM 1389 O O . VAL A 1 170 ? -6.136 9.513 14.861 1.00 81.38 170 VAL A O 1
ATOM 1392 N N . GLN A 1 171 ? -5.786 11.718 14.908 1.00 79.75 171 GLN A N 1
ATOM 1393 C CA . GLN A 1 171 ? -7.110 12.018 14.388 1.00 79.75 171 GLN A CA 1
ATOM 1394 C C . GLN A 1 171 ? -7.162 11.727 12.886 1.00 79.75 171 GLN A C 1
ATOM 1396 O O . GLN A 1 171 ? -6.245 12.079 12.144 1.00 79.75 171 GLN A O 1
ATOM 1401 N N . THR A 1 172 ? -8.281 11.170 12.420 1.00 79.19 172 THR A N 1
ATOM 1402 C CA . THR A 1 172 ? -8.576 10.945 10.994 1.00 79.19 172 THR A CA 1
ATOM 1403 C C . THR A 1 172 ? -8.325 12.198 10.145 1.00 79.19 172 THR A C 1
ATOM 1405 O O . THR A 1 172 ? -7.744 12.123 9.065 1.00 79.19 172 THR A O 1
ATOM 1408 N N . ARG A 1 173 ? -8.697 13.376 10.663 1.00 84.06 173 ARG A N 1
ATOM 1409 C CA . ARG A 1 173 ? -8.484 14.665 9.987 1.00 84.06 173 ARG A CA 1
ATOM 1410 C C . ARG A 1 173 ? -7.006 14.965 9.750 1.00 84.06 173 ARG A C 1
ATOM 1412 O O . ARG A 1 173 ? -6.664 15.463 8.687 1.00 84.06 173 ARG A O 1
ATOM 1419 N N . SER A 1 174 ? -6.138 14.631 10.704 1.00 83.19 174 SER A N 1
ATOM 1420 C CA . SER A 1 174 ? -4.692 14.803 10.554 1.00 83.19 174 SER A CA 1
ATOM 1421 C C . SER A 1 174 ? -4.139 13.890 9.465 1.00 83.19 174 SER A C 1
ATOM 1423 O O . SER A 1 174 ? -3.318 14.337 8.679 1.00 83.19 174 SER A O 1
ATOM 1425 N N . LEU A 1 175 ? -4.628 12.647 9.366 1.00 81.88 175 LEU A N 1
ATOM 1426 C CA . LEU A 1 175 ? -4.230 11.729 8.295 1.00 81.88 175 LEU A CA 1
ATOM 1427 C C . LEU A 1 175 ? -4.653 12.256 6.917 1.00 81.88 175 LEU A C 1
ATOM 1429 O O . LEU A 1 175 ? -3.837 12.274 5.999 1.00 81.88 175 LEU A O 1
ATOM 1433 N N . LEU A 1 176 ? -5.896 12.730 6.780 1.00 85.25 176 LEU A N 1
ATOM 1434 C CA . LEU A 1 176 ? -6.386 13.332 5.535 1.00 85.25 176 LEU A CA 1
ATOM 1435 C C . LEU A 1 176 ? -5.610 14.601 5.170 1.00 85.25 176 LEU A C 1
ATOM 1437 O O . LEU A 1 176 ? -5.236 14.772 4.015 1.00 85.25 176 LEU A O 1
ATOM 1441 N N . TYR A 1 177 ? -5.327 15.461 6.151 1.00 85.88 177 TYR A N 1
ATOM 1442 C CA . TYR A 1 177 ? -4.533 16.669 5.950 1.00 85.88 177 TYR A CA 1
ATOM 1443 C C . TYR A 1 177 ? -3.105 16.340 5.502 1.00 85.88 177 TYR A C 1
ATOM 1445 O O . TYR A 1 177 ? -2.648 16.877 4.500 1.00 85.88 177 TYR A O 1
ATOM 1453 N N . SER A 1 178 ? -2.421 15.411 6.178 1.00 84.25 178 SER A N 1
ATOM 1454 C CA . SER A 1 178 ? -1.094 14.941 5.766 1.00 84.25 178 SER A CA 1
ATOM 1455 C C . SER A 1 178 ? -1.106 14.363 4.350 1.00 84.25 178 SER A C 1
ATOM 1457 O O . SER A 1 178 ? -0.195 14.641 3.577 1.00 84.25 178 SER A O 1
ATOM 1459 N N . GLY A 1 179 ? -2.147 13.604 3.992 1.00 84.69 179 GLY A N 1
ATOM 1460 C CA . GLY A 1 179 ? -2.332 13.097 2.633 1.00 84.69 179 GLY A CA 1
ATOM 1461 C C . GLY A 1 179 ? -2.526 14.214 1.604 1.00 84.69 179 GLY A C 1
ATOM 1462 O O . GLY A 1 179 ? -1.881 14.199 0.562 1.00 84.69 179 GLY A O 1
ATOM 1463 N N . ALA A 1 180 ? -3.358 15.213 1.906 1.00 86.81 180 ALA A N 1
ATOM 1464 C CA . ALA A 1 180 ? -3.586 16.360 1.029 1.00 86.81 180 ALA A CA 1
ATOM 1465 C C . ALA A 1 180 ? -2.317 17.205 0.836 1.00 86.81 180 ALA A C 1
ATOM 1467 O O . ALA A 1 180 ? -2.010 17.592 -0.287 1.00 86.81 180 ALA A O 1
ATOM 1468 N N . VAL A 1 181 ? -1.551 17.439 1.907 1.00 87.62 181 VAL A N 1
ATOM 1469 C CA . VAL A 1 181 ? -0.256 18.133 1.838 1.00 87.62 181 VAL A CA 1
ATOM 1470 C C . VAL A 1 181 ? 0.732 17.350 0.979 1.00 87.62 181 VAL A C 1
ATOM 1472 O O . VAL A 1 181 ? 1.383 17.945 0.128 1.00 87.62 181 VAL A O 1
ATOM 1475 N N . LEU A 1 182 ? 0.812 16.025 1.143 1.00 88.44 182 LEU A N 1
ATOM 1476 C CA . LEU A 1 182 ? 1.679 15.185 0.316 1.00 88.44 182 LEU A CA 1
ATOM 1477 C C . LEU A 1 182 ? 1.297 15.270 -1.169 1.00 88.44 182 LEU A C 1
ATOM 1479 O O . LEU A 1 182 ? 2.170 15.443 -2.012 1.00 88.44 182 LEU A O 1
ATOM 1483 N N . LEU A 1 183 ? 0.003 15.193 -1.494 1.00 87.56 183 LEU A N 1
ATOM 1484 C CA . LEU A 1 183 ? -0.473 15.339 -2.872 1.00 87.56 183 LEU A CA 1
ATOM 1485 C C . LEU A 1 183 ? -0.176 16.731 -3.440 1.00 87.56 183 LEU A C 1
ATOM 1487 O O . LEU A 1 183 ? 0.237 16.835 -4.590 1.00 87.56 183 LEU A O 1
ATOM 1491 N N . ALA A 1 184 ? -0.342 17.788 -2.642 1.00 85.75 184 ALA A N 1
ATOM 1492 C CA . ALA A 1 184 ? -0.003 19.148 -3.051 1.00 85.75 184 ALA A CA 1
ATOM 1493 C C . ALA A 1 184 ? 1.502 19.300 -3.316 1.00 85.75 184 ALA A C 1
ATOM 1495 O O . ALA A 1 184 ? 1.881 19.879 -4.327 1.00 85.75 184 ALA A O 1
ATOM 1496 N N . MET A 1 185 ? 2.355 18.734 -2.456 1.00 86.88 185 MET A N 1
ATOM 1497 C CA . MET A 1 185 ? 3.807 18.715 -2.661 1.00 86.88 185 MET A CA 1
ATOM 1498 C C . MET A 1 185 ? 4.187 17.983 -3.951 1.00 86.88 185 MET A C 1
ATOM 1500 O O . MET A 1 185 ? 4.976 18.505 -4.730 1.00 86.88 185 MET A O 1
ATOM 1504 N N . LEU A 1 186 ? 3.596 16.810 -4.205 1.00 85.50 186 LEU A N 1
ATOM 1505 C CA . LEU A 1 186 ? 3.833 16.051 -5.437 1.00 85.50 186 LEU A CA 1
ATOM 1506 C C . LEU A 1 186 ? 3.359 16.811 -6.681 1.00 85.50 186 LEU A C 1
ATOM 1508 O O . LEU A 1 186 ? 4.055 16.812 -7.690 1.00 85.50 186 LEU A O 1
ATOM 1512 N N . TYR A 1 187 ? 2.207 17.480 -6.606 1.00 85.25 187 TYR A N 1
ATOM 1513 C CA . TYR A 1 187 ? 1.688 18.296 -7.702 1.00 85.25 187 TYR A CA 1
ATOM 1514 C C . TYR A 1 187 ? 2.590 19.498 -8.004 1.00 85.25 187 TYR A C 1
ATOM 1516 O O . TYR A 1 187 ? 2.885 19.758 -9.167 1.00 85.25 187 TYR A O 1
ATOM 1524 N N . ILE A 1 188 ? 3.054 20.209 -6.970 1.00 84.56 188 ILE A N 1
ATOM 1525 C CA . ILE A 1 188 ? 3.988 21.334 -7.126 1.00 84.56 188 ILE A CA 1
ATOM 1526 C C . ILE A 1 188 ? 5.283 20.843 -7.774 1.00 84.56 188 ILE A C 1
ATOM 1528 O O . ILE A 1 188 ? 5.703 21.404 -8.782 1.00 84.56 188 ILE A O 1
ATOM 1532 N N . TRP A 1 189 ? 5.855 19.753 -7.261 1.00 80.81 189 TRP A N 1
ATOM 1533 C CA . TRP A 1 189 ? 7.076 19.171 -7.810 1.00 80.81 189 TRP A CA 1
ATOM 1534 C C . TRP A 1 189 ? 6.921 18.770 -9.286 1.00 80.81 189 TRP A C 1
ATOM 1536 O O . TRP A 1 189 ? 7.750 19.134 -10.116 1.00 80.81 189 TRP A O 1
ATOM 1546 N N . GLN A 1 190 ? 5.811 18.118 -9.645 1.00 79.31 190 GLN A N 1
ATOM 1547 C CA . GLN A 1 190 ? 5.518 17.773 -11.038 1.00 79.31 190 GLN A CA 1
ATOM 1548 C C . GLN A 1 190 ? 5.323 19.018 -11.921 1.00 79.31 190 GLN A C 1
ATOM 1550 O O . GLN A 1 190 ? 5.729 19.031 -13.084 1.00 79.31 190 GLN A O 1
ATOM 1555 N N . SER A 1 191 ? 4.696 20.073 -11.390 1.00 74.62 191 SER A N 1
ATOM 1556 C CA . SER A 1 191 ? 4.494 21.317 -12.136 1.00 74.62 191 SER A CA 1
ATOM 1557 C C . SER A 1 191 ? 5.819 22.014 -12.455 1.00 74.62 191 SER A C 1
ATOM 1559 O O . SER A 1 191 ? 5.993 22.486 -13.579 1.00 74.62 191 SER A O 1
ATOM 1561 N N . GLU A 1 192 ? 6.781 21.990 -11.527 1.00 68.81 192 GLU A N 1
ATOM 1562 C CA . GLU A 1 192 ? 8.131 22.519 -11.742 1.00 68.81 192 GLU A CA 1
ATOM 1563 C C . GLU A 1 192 ? 8.869 21.738 -12.837 1.00 68.81 192 GLU A C 1
ATOM 1565 O O . GLU A 1 192 ? 9.435 22.344 -13.748 1.00 68.81 192 GLU A O 1
ATOM 1570 N N . GLU A 1 193 ? 8.784 20.407 -12.827 1.00 61.41 193 GLU A N 1
ATOM 1571 C CA . GLU A 1 193 ? 9.407 19.557 -13.848 1.00 61.41 193 GLU A CA 1
ATOM 1572 C C . GLU A 1 193 ? 8.829 19.847 -15.246 1.00 61.41 193 GLU A C 1
ATOM 1574 O O . GLU A 1 193 ? 9.581 20.122 -16.184 1.00 61.41 193 GLU A O 1
ATOM 1579 N N . SER A 1 194 ? 7.498 19.951 -15.363 1.00 56.16 194 SER A N 1
ATOM 1580 C CA . SER A 1 194 ? 6.827 20.323 -16.620 1.00 56.16 194 SER A CA 1
ATOM 1581 C C . SER A 1 194 ? 7.174 21.736 -17.109 1.00 56.16 194 SER A C 1
ATOM 1583 O O . SER A 1 194 ? 7.207 21.988 -18.314 1.00 56.16 194 SER A O 1
ATOM 1585 N N . SER A 1 195 ? 7.463 22.659 -16.185 1.00 52.47 195 SER A N 1
ATOM 1586 C CA . SER A 1 195 ? 7.891 24.019 -16.519 1.00 52.47 195 SER A CA 1
ATOM 1587 C C . SER A 1 195 ? 9.351 24.077 -16.979 1.00 52.47 195 SER A C 1
ATOM 1589 O O . SER A 1 195 ? 9.694 24.927 -17.795 1.00 52.47 195 SER A O 1
ATOM 1591 N N . SER A 1 196 ? 10.194 23.139 -16.532 1.00 51.00 196 SER A N 1
ATOM 1592 C CA . SER A 1 196 ? 11.593 23.029 -16.963 1.00 51.00 196 SER A CA 1
ATOM 1593 C C . SER A 1 196 ? 11.756 22.404 -18.356 1.00 51.00 196 SER A C 1
ATOM 1595 O O . SER A 1 196 ? 12.708 22.727 -19.063 1.00 51.00 196 SER A O 1
ATOM 1597 N N . GLU A 1 197 ? 10.800 21.577 -18.798 1.00 50.06 197 GLU A N 1
ATOM 1598 C CA . GLU A 1 197 ? 10.743 21.059 -20.175 1.00 50.06 197 GLU A CA 1
ATOM 1599 C C . GLU A 1 197 ? 10.151 22.073 -21.177 1.00 50.06 197 GLU A C 1
ATOM 1601 O O . GLU A 1 197 ? 10.341 21.940 -22.390 1.00 50.06 197 GLU A O 1
ATOM 1606 N N . GLN A 1 198 ? 9.488 23.136 -20.702 1.00 42.16 198 GLN A N 1
ATOM 1607 C CA . GLN A 1 198 ? 9.045 24.254 -21.538 1.00 42.16 198 GLN A CA 1
ATOM 1608 C C . GLN A 1 198 ? 10.193 25.236 -21.811 1.00 42.16 198 GLN A C 1
ATOM 1610 O O . GLN A 1 198 ? 10.226 26.362 -21.323 1.00 42.16 198 GLN A O 1
ATOM 1615 N N . GLY A 1 199 ? 11.106 24.802 -22.682 1.00 42.78 199 GLY A N 1
ATOM 1616 C CA . GLY A 1 199 ? 11.993 25.677 -23.443 1.00 42.78 199 GLY A CA 1
ATOM 1617 C C . GLY A 1 199 ? 13.470 25.528 -23.102 1.00 42.78 199 GLY A C 1
ATOM 1618 O O . GLY A 1 199 ? 13.993 26.209 -22.224 1.00 42.78 199 GLY A O 1
ATOM 1619 N N . ALA A 1 200 ? 14.195 24.760 -23.922 1.00 46.38 200 ALA A N 1
ATOM 1620 C CA . ALA A 1 200 ? 15.586 25.117 -24.175 1.00 46.38 200 ALA A CA 1
ATOM 1621 C C . ALA A 1 200 ? 15.604 26.584 -24.656 1.00 46.38 200 ALA A C 1
ATOM 1623 O O . ALA A 1 200 ? 14.803 26.922 -25.538 1.00 46.38 200 ALA A O 1
ATOM 1624 N N . PRO A 1 201 ? 16.462 27.471 -24.114 1.00 50.09 201 PRO A N 1
ATOM 1625 C CA . PRO A 1 201 ? 16.597 28.809 -24.668 1.00 50.09 201 PRO A CA 1
ATOM 1626 C C . PRO A 1 201 ? 16.928 28.652 -26.150 1.00 50.09 201 PRO A C 1
ATOM 1628 O O . PRO A 1 201 ? 17.888 27.969 -26.507 1.00 50.09 201 PRO A O 1
ATOM 1631 N N . MET A 1 202 ? 16.094 29.225 -27.019 1.00 49.91 202 MET A N 1
ATOM 1632 C CA . MET A 1 202 ? 16.333 29.212 -28.454 1.00 49.91 202 MET A CA 1
ATOM 1633 C C . MET A 1 202 ? 17.636 29.976 -28.705 1.00 49.91 202 MET A C 1
ATOM 1635 O O . MET A 1 202 ? 17.655 31.205 -28.759 1.00 49.91 202 MET A O 1
ATOM 1639 N N . VAL A 1 203 ? 18.749 29.253 -28.813 1.00 57.41 203 VAL A N 1
ATOM 1640 C CA . VAL A 1 203 ? 20.023 29.823 -29.239 1.00 57.41 203 VAL A CA 1
ATOM 1641 C C . VAL A 1 203 ? 19.885 30.084 -30.733 1.00 57.41 203 VAL A C 1
ATOM 1643 O O . VAL A 1 203 ? 20.108 29.203 -31.562 1.00 57.41 203 VAL A O 1
ATOM 1646 N N . LEU A 1 204 ? 19.454 31.294 -31.087 1.00 54.56 204 LEU A N 1
ATOM 1647 C CA . LEU A 1 204 ? 19.491 31.769 -32.463 1.00 54.56 204 LEU A CA 1
ATOM 1648 C C . LEU A 1 204 ? 20.961 31.830 -32.895 1.00 54.56 204 LEU A C 1
ATOM 1650 O O . LEU A 1 204 ? 21.670 32.787 -32.588 1.00 54.56 204 LEU A O 1
ATOM 1654 N N . SER A 1 205 ? 21.431 30.804 -33.611 1.00 55.50 205 SER A N 1
ATOM 1655 C CA . SER A 1 205 ? 22.663 30.896 -34.397 1.00 55.50 205 SER A CA 1
ATOM 1656 C C . SER A 1 205 ? 22.414 31.858 -35.554 1.00 55.50 205 SER A C 1
ATOM 1658 O O . SER A 1 205 ? 22.064 31.455 -36.663 1.00 55.50 205 SER A O 1
ATOM 1660 N N . LEU A 1 206 ? 22.548 33.154 -35.278 1.00 65.69 206 LEU A N 1
ATOM 1661 C CA . LEU A 1 206 ? 22.577 34.179 -36.307 1.00 65.69 206 LEU A CA 1
ATOM 1662 C C . LEU A 1 206 ? 23.845 33.955 -37.128 1.00 65.69 206 LEU A C 1
ATOM 1664 O O . LEU A 1 206 ? 24.956 34.254 -36.692 1.00 65.69 206 LEU A O 1
ATOM 1668 N N . THR A 1 207 ? 23.684 33.384 -38.318 1.00 61.78 207 THR A N 1
ATOM 1669 C CA . THR A 1 207 ? 24.762 33.348 -39.303 1.00 61.78 207 THR A CA 1
ATOM 1670 C C . THR A 1 207 ? 25.033 34.798 -39.709 1.00 61.78 207 THR A C 1
ATOM 1672 O O . THR A 1 207 ? 24.080 35.488 -40.084 1.00 61.78 207 THR A O 1
ATOM 1675 N N . PRO A 1 208 ? 26.276 35.307 -39.628 1.00 60.66 208 PRO A N 1
ATOM 1676 C CA . PRO A 1 208 ? 26.570 36.652 -40.100 1.00 60.66 208 PRO A CA 1
ATOM 1677 C C . PRO A 1 208 ? 26.173 36.744 -41.575 1.00 60.66 208 PRO A C 1
ATOM 1679 O O . PRO A 1 208 ? 26.630 35.957 -42.408 1.00 60.66 208 PRO A O 1
ATOM 1682 N N . GLY A 1 209 ? 25.253 37.663 -41.876 1.00 61.41 209 GLY A N 1
ATOM 1683 C CA . GLY A 1 209 ? 24.773 37.887 -43.232 1.00 61.41 209 GLY A CA 1
ATOM 1684 C C . GLY A 1 209 ? 25.951 38.181 -44.154 1.00 61.41 209 GLY A C 1
ATOM 1685 O O . GLY A 1 209 ? 26.853 38.935 -43.790 1.00 61.41 209 GLY A O 1
ATOM 1686 N N . LYS A 1 210 ? 25.960 37.568 -45.344 1.00 58.66 210 LYS A N 1
ATOM 1687 C CA . LYS A 1 210 ? 26.955 37.876 -46.374 1.00 58.66 210 LYS A CA 1
ATOM 1688 C C . LYS A 1 210 ? 26.913 39.377 -46.643 1.00 58.66 210 LYS A C 1
ATOM 1690 O O . LYS A 1 210 ? 25.923 39.881 -47.168 1.00 58.66 210 LYS A O 1
ATOM 1695 N N . VAL A 1 211 ? 27.988 40.069 -46.283 1.00 59.81 211 VAL A N 1
ATOM 1696 C CA . VAL A 1 211 ? 28.204 41.459 -46.670 1.00 59.81 211 VAL A CA 1
ATOM 1697 C C . VAL A 1 211 ? 28.412 41.447 -48.182 1.00 59.81 211 VAL A C 1
ATOM 1699 O O . VAL A 1 211 ? 29.453 41.012 -48.672 1.00 59.81 211 VAL A O 1
ATOM 1702 N N . GLY A 1 212 ? 27.370 41.812 -48.926 1.00 54.88 212 GLY A N 1
ATOM 1703 C CA . GLY A 1 212 ? 27.468 42.032 -50.361 1.00 54.88 212 GLY A CA 1
ATOM 1704 C C . GLY A 1 212 ? 28.315 43.273 -50.611 1.00 54.88 212 GLY A C 1
ATOM 1705 O O . GLY A 1 212 ? 28.044 44.329 -50.047 1.00 54.88 212 GLY A O 1
ATOM 1706 N N . THR A 1 213 ? 29.348 43.132 -51.433 1.00 52.28 213 THR A N 1
ATOM 1707 C CA . THR A 1 213 ? 30.115 44.255 -51.968 1.00 52.28 213 THR A CA 1
ATOM 1708 C C . THR A 1 213 ? 29.273 44.956 -53.031 1.00 52.28 213 THR A C 1
ATOM 1710 O O . THR A 1 213 ? 29.108 44.413 -54.126 1.00 52.28 213 THR A O 1
ATOM 1713 N N . TYR A 1 214 ? 28.746 46.131 -52.697 1.00 51.16 214 TYR A N 1
ATOM 1714 C CA . TYR A 1 214 ? 28.421 47.170 -53.671 1.00 51.16 214 TYR A CA 1
ATOM 1715 C C . TYR A 1 214 ? 29.401 48.319 -53.475 1.00 51.16 214 TYR A C 1
ATOM 1717 O O . TYR A 1 214 ? 29.606 48.699 -52.299 1.00 51.16 214 TYR A O 1
#